Protein AF-A0A9D7M3W5-F1 (afdb_monomer)

pLDDT: mean 77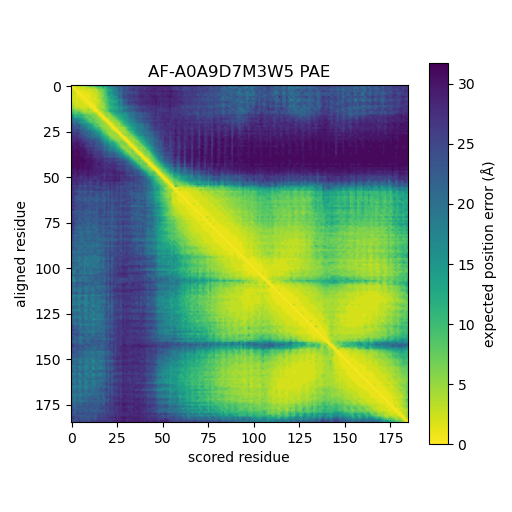.74, std 19.43, range [36.91, 95.81]

Secondary structure (DSSP, 8-state):
-HHHHHHHHHHHHTTS-----PPP---------------------------S----HHHHHHHHHHHHHHHHHHHHHHHHHHHHHHHHHHHHHTTHHHHHHHHHHHTT-HHHHHHHHHHHHHHHHHHHHHHHHHHHHHHHH--S-HHHHHHHHHHHHHHHHHHHHHHHHHHHHHHHHHHHHHHT-

Nearest PDB structures (foldseek):
  9jr2-assembly1_R  TM=4.731E-01  e=4.747E+00  Homo sapiens

Mean predicted aligned error: 15.23 Å

Sequence (185 aa):
MKTLFFLISLILTSISTSPVYCQGIVRSNDTIINHTSDTTASTSPNDSTDLENDFSPGLFFIAMVGFGFMLLGVGCGIALTFIVVLVLSGLISLGVLSAAVLVGLNKKSYTAGFKTFIILGSLVGGIFLGSAGFWVLNKIMKWWTTETALLSGSIAGLIAGLLFGYTSWYVLRRLTGYIMGKLKT

Foldseek 3Di:
DVVVVVVVVLVVVVVPDDDDDDDDDDDDDDDDDDDDDDDDDDDDDDDPPPPPDPPPVVVVVVVVVVVVVVCVVVVVVVVVVVVVVVLVVVCVVSCLLVQLVVQCVVVVHNLRSVLSSLQVSLQVVLQVCLLVVLQVVCVVPVPDDNVVSNVRSNVRSNVRSNVVSVVVSVVVVVVVVVVVVVVVD

Structure (mmCIF, N/CA/C/O backbone):
data_AF-A0A9D7M3W5-F1
#
_entry.id   AF-A0A9D7M3W5-F1
#
loop_
_atom_site.group_PDB
_atom_site.id
_atom_site.type_symbol
_atom_site.label_atom_id
_atom_site.label_alt_id
_atom_site.label_comp_id
_atom_site.label_asym_id
_atom_site.label_entity_id
_atom_site.label_seq_id
_atom_site.pdbx_PDB_ins_code
_atom_site.Cartn_x
_atom_site.Cartn_y
_atom_site.Cartn_z
_atom_site.occupancy
_atom_site.B_iso_or_equiv
_atom_site.auth_seq_id
_atom_site.auth_comp_id
_atom_site.auth_asym_id
_atom_site.auth_atom_id
_atom_site.pdbx_PDB_model_num
ATOM 1 N N . MET A 1 1 ? 0.471 13.550 24.823 1.00 47.31 1 MET A N 1
ATOM 2 C CA . MET A 1 1 ? 1.838 13.223 25.293 1.00 47.31 1 MET A CA 1
ATOM 3 C C . MET A 1 1 ? 2.142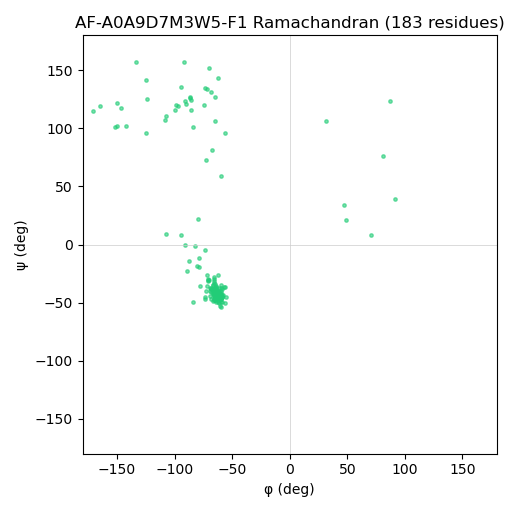 11.723 25.235 1.00 47.31 1 MET A C 1
ATOM 5 O O . MET A 1 1 ? 3.131 11.367 24.616 1.00 47.31 1 MET A O 1
ATOM 9 N N . LYS A 1 2 ? 1.286 10.827 25.756 1.00 42.03 2 LYS A N 1
ATOM 10 C CA . LYS A 1 2 ? 1.535 9.363 25.746 1.00 42.03 2 LYS A CA 1
ATOM 11 C C . LYS A 1 2 ? 1.704 8.728 24.348 1.00 42.03 2 LYS A C 1
ATOM 13 O O . LYS A 1 2 ? 2.524 7.840 24.177 1.00 42.03 2 LYS A O 1
ATOM 18 N N . THR A 1 3 ? 0.984 9.215 23.337 1.00 46.56 3 THR A N 1
ATOM 19 C CA . THR A 1 3 ? 1.096 8.742 21.941 1.00 46.56 3 THR A CA 1
ATOM 20 C C . THR A 1 3 ? 2.393 9.167 21.247 1.00 46.56 3 THR A C 1
ATOM 22 O O . THR A 1 3 ? 2.858 8.476 20.349 1.00 46.56 3 THR A O 1
ATOM 25 N N . LEU A 1 4 ? 2.993 10.281 21.676 1.00 51.03 4 LEU A N 1
ATOM 26 C CA . LEU A 1 4 ? 4.221 10.821 21.089 1.00 51.03 4 LEU A CA 1
ATOM 27 C C . LEU A 1 4 ? 5.458 10.051 21.577 1.00 51.03 4 LEU A C 1
ATOM 29 O O . LEU A 1 4 ? 6.359 9.770 20.796 1.00 51.03 4 LEU A O 1
ATOM 33 N N . PHE A 1 5 ? 5.444 9.619 22.841 1.00 63.19 5 PHE A N 1
ATOM 34 C CA . PHE A 1 5 ? 6.481 8.751 23.407 1.00 63.19 5 PHE A CA 1
ATOM 35 C C . PHE A 1 5 ? 6.505 7.367 22.733 1.00 63.19 5 PHE A C 1
ATOM 37 O O . PHE A 1 5 ? 7.567 6.819 22.459 1.00 63.19 5 PHE A O 1
ATOM 44 N N . PHE A 1 6 ? 5.326 6.836 22.388 1.00 65.62 6 PHE A N 1
ATOM 45 C CA . PHE A 1 6 ? 5.200 5.561 21.677 1.00 65.62 6 PHE A CA 1
ATOM 46 C C . PHE A 1 6 ? 5.720 5.643 20.229 1.00 65.62 6 PHE A C 1
ATOM 48 O O . PHE A 1 6 ? 6.393 4.729 19.767 1.00 65.62 6 PHE A O 1
ATOM 55 N N . LEU A 1 7 ? 5.475 6.765 19.538 1.00 55.00 7 LEU A N 1
ATOM 56 C CA . LEU A 1 7 ? 6.006 7.038 18.194 1.00 55.00 7 LEU A CA 1
ATOM 57 C C . LEU A 1 7 ? 7.539 7.118 18.174 1.00 55.00 7 LEU A C 1
ATOM 59 O O . LEU A 1 7 ? 8.162 6.540 17.290 1.00 55.00 7 LEU A O 1
ATOM 63 N N . ILE A 1 8 ? 8.146 7.779 19.164 1.00 68.31 8 ILE A N 1
ATOM 64 C CA . ILE A 1 8 ? 9.610 7.891 19.281 1.00 68.31 8 ILE A CA 1
ATOM 65 C C . ILE A 1 8 ? 10.247 6.524 19.558 1.00 68.31 8 ILE A C 1
ATOM 67 O O . ILE A 1 8 ? 11.247 6.176 18.935 1.00 68.31 8 ILE A O 1
ATOM 71 N N . SER A 1 9 ? 9.644 5.719 20.437 1.00 60.34 9 SER A N 1
ATOM 72 C CA . SER A 1 9 ? 10.161 4.383 20.750 1.00 60.34 9 SER A CA 1
ATOM 73 C C . SER A 1 9 ? 10.087 3.421 19.558 1.00 60.34 9 SER A C 1
ATOM 75 O O . SER A 1 9 ? 10.969 2.581 19.414 1.00 60.34 9 SER A O 1
ATOM 77 N N . LEU A 1 10 ? 9.072 3.555 18.694 1.00 63.31 10 LEU A N 1
ATOM 78 C CA . LEU A 1 10 ? 8.898 2.717 17.501 1.00 63.31 10 LEU A CA 1
ATOM 79 C C . LEU A 1 10 ? 9.939 3.037 16.410 1.00 63.31 10 LEU A C 1
ATOM 81 O O . LEU A 1 10 ? 10.431 2.130 15.740 1.00 63.31 10 LEU A O 1
ATOM 85 N N . ILE A 1 11 ? 10.319 4.315 16.277 1.00 65.25 11 ILE A N 1
ATOM 86 C CA . ILE A 1 11 ? 11.350 4.781 15.332 1.00 65.25 11 ILE A CA 1
ATOM 87 C C . ILE A 1 11 ? 12.742 4.245 15.713 1.00 65.25 11 ILE A C 1
ATOM 89 O O . ILE A 1 11 ? 13.531 3.905 14.831 1.00 65.25 11 ILE A O 1
ATOM 93 N N . LEU A 1 12 ? 13.042 4.112 17.013 1.00 56.12 12 LEU A N 1
ATOM 94 C CA . LEU A 1 12 ? 14.328 3.567 17.470 1.00 56.12 12 LEU A CA 1
ATOM 95 C C . LEU A 1 12 ? 14.471 2.060 17.198 1.00 56.12 12 LEU A C 1
ATOM 97 O O . LEU A 1 12 ? 15.581 1.592 16.958 1.00 56.12 12 LEU A O 1
ATOM 101 N N . THR A 1 13 ? 13.375 1.297 17.195 1.00 58.34 13 THR A N 1
ATOM 102 C CA . THR A 1 13 ? 13.415 -0.161 16.981 1.00 58.34 13 THR A CA 1
ATOM 103 C C . THR A 1 13 ? 13.526 -0.581 15.513 1.00 58.34 13 THR A C 1
ATOM 105 O O . THR A 1 13 ? 13.941 -1.700 15.234 1.00 58.34 13 THR A O 1
ATOM 108 N N . SER A 1 14 ? 13.206 0.299 14.557 1.00 51.16 14 SER A N 1
ATOM 109 C CA . SER A 1 14 ? 13.295 -0.002 13.117 1.00 51.16 14 SER A CA 1
ATOM 110 C C . SER A 1 14 ? 14.710 0.071 12.527 1.00 51.16 14 SER A C 1
ATOM 112 O O . SER A 1 14 ? 14.915 -0.367 11.401 1.00 51.16 14 SER A O 1
ATOM 114 N N . ILE A 1 15 ? 15.691 0.607 13.260 1.00 54.88 15 ILE A N 1
ATOM 115 C CA . ILE A 1 15 ? 17.060 0.810 12.749 1.00 54.88 15 ILE A CA 1
ATOM 116 C C . ILE A 1 15 ? 17.943 -0.441 12.962 1.00 54.88 15 ILE A C 1
ATOM 118 O O . ILE A 1 15 ? 18.999 -0.564 12.351 1.00 54.88 15 ILE A O 1
ATOM 122 N N . SER A 1 16 ? 17.519 -1.407 13.786 1.00 46.44 16 SER A N 1
ATOM 123 C CA . SER A 1 16 ? 18.392 -2.477 14.298 1.00 46.44 16 SER A CA 1
ATOM 124 C C . SER A 1 16 ? 18.183 -3.883 13.717 1.00 46.44 16 SER A C 1
ATOM 126 O O . SER A 1 16 ? 18.782 -4.825 14.230 1.00 46.44 16 SER A O 1
ATOM 128 N N . THR A 1 17 ? 17.383 -4.082 12.662 1.00 44.66 17 THR A N 1
ATOM 129 C CA . THR A 1 17 ? 17.114 -5.441 12.143 1.00 44.66 17 THR A CA 1
ATOM 130 C C . THR A 1 17 ? 17.434 -5.600 10.655 1.00 44.66 17 THR A C 1
ATOM 132 O O . THR A 1 17 ? 16.612 -5.340 9.784 1.00 44.66 17 THR A O 1
ATOM 135 N N . SER A 1 18 ? 18.637 -6.103 10.368 1.00 42.44 18 SER A N 1
ATOM 136 C CA . SER A 1 18 ? 19.017 -6.642 9.056 1.00 42.44 18 SER A CA 1
ATOM 137 C C . SER A 1 18 ? 19.112 -8.169 9.162 1.00 42.44 18 SER A C 1
ATOM 139 O O . SER A 1 18 ? 20.034 -8.650 9.824 1.00 42.44 18 SER A O 1
ATOM 141 N N . PRO A 1 19 ? 18.216 -8.971 8.556 1.00 51.28 19 PRO A N 1
ATOM 142 C CA . PRO A 1 19 ? 18.424 -10.411 8.474 1.00 51.28 19 PRO A CA 1
ATOM 143 C C . PRO A 1 19 ? 19.264 -10.775 7.240 1.00 51.28 19 PRO A C 1
ATOM 145 O O . PRO A 1 19 ? 18.955 -10.401 6.109 1.00 51.28 19 PRO A O 1
ATOM 148 N N . VAL A 1 20 ? 20.335 -11.529 7.488 1.00 41.88 20 VAL A N 1
ATOM 149 C CA . VAL A 1 20 ? 21.162 -12.223 6.492 1.00 41.88 20 VAL A CA 1
ATOM 150 C C . VAL A 1 20 ? 20.382 -13.442 5.992 1.00 41.88 20 VAL A C 1
ATOM 152 O O . VAL A 1 20 ? 20.044 -14.320 6.783 1.00 41.88 20 VAL A O 1
ATOM 155 N N . TYR A 1 21 ? 20.098 -13.513 4.690 1.00 39.81 21 TYR A N 1
ATOM 156 C CA . TYR A 1 21 ? 19.493 -14.691 4.061 1.00 39.81 21 TYR A CA 1
ATOM 157 C C . TYR A 1 21 ? 20.573 -15.533 3.366 1.00 39.81 21 TYR A C 1
ATOM 159 O O . TYR A 1 21 ? 21.171 -15.093 2.388 1.00 39.81 21 TYR A O 1
ATOM 167 N N . CYS A 1 22 ? 20.790 -16.761 3.846 1.00 36.91 22 CYS A N 1
ATOM 168 C CA . CYS A 1 22 ? 21.510 -17.810 3.118 1.00 36.91 22 CYS A CA 1
ATOM 169 C C . CYS A 1 22 ? 20.509 -18.631 2.289 1.00 36.91 22 CYS A C 1
ATOM 171 O O . CYS A 1 22 ? 19.594 -19.233 2.849 1.00 36.91 22 CYS A O 1
ATOM 173 N N . GLN A 1 23 ? 20.684 -18.682 0.965 1.00 42.03 23 GLN A N 1
ATOM 174 C CA . GLN A 1 23 ? 19.954 -19.597 0.081 1.00 42.03 23 GLN A CA 1
ATOM 175 C C . GLN A 1 23 ? 20.731 -20.909 -0.088 1.00 42.03 23 GLN A C 1
ATOM 177 O O . GLN A 1 23 ? 21.877 -20.908 -0.532 1.00 42.03 23 GLN A O 1
ATOM 182 N N . GLY A 1 24 ? 20.086 -22.029 0.246 1.00 37.66 24 GLY A N 1
ATOM 183 C CA . GLY A 1 24 ? 20.535 -23.377 -0.095 1.00 37.66 24 GLY A CA 1
ATOM 184 C C . GLY A 1 24 ? 20.038 -23.775 -1.486 1.00 37.66 24 GLY A C 1
ATOM 185 O O . GLY A 1 24 ? 18.840 -23.733 -1.755 1.00 37.66 24 GLY A O 1
ATOM 186 N N . ILE A 1 25 ? 20.964 -24.153 -2.365 1.00 40.34 25 ILE A N 1
ATOM 187 C CA . ILE A 1 25 ? 20.694 -24.678 -3.708 1.00 40.34 25 ILE A CA 1
ATOM 188 C C . ILE A 1 25 ? 20.453 -26.187 -3.587 1.00 40.34 25 ILE A C 1
ATOM 190 O O . ILE A 1 25 ? 21.366 -26.928 -3.226 1.00 40.34 25 ILE A O 1
ATOM 194 N N . VAL A 1 26 ? 19.242 -26.651 -3.906 1.00 46.84 26 VAL A N 1
ATOM 195 C CA . VAL A 1 26 ? 18.939 -28.081 -4.079 1.00 46.84 26 VAL A CA 1
ATOM 196 C C . VAL A 1 26 ? 18.995 -28.406 -5.569 1.00 46.84 26 VAL A C 1
ATOM 198 O O . VAL A 1 26 ? 18.265 -27.838 -6.378 1.00 46.84 26 VAL A O 1
ATOM 201 N N . ARG A 1 27 ? 19.912 -29.309 -5.917 1.00 48.81 27 ARG A N 1
ATOM 202 C CA . ARG A 1 27 ? 20.164 -29.853 -7.253 1.00 48.81 27 ARG A CA 1
ATOM 203 C C . ARG A 1 27 ? 19.465 -31.210 -7.353 1.00 48.81 27 ARG A C 1
ATOM 205 O O . ARG A 1 27 ? 19.820 -32.107 -6.598 1.00 48.81 27 ARG A O 1
ATOM 212 N N . SER A 1 28 ? 18.536 -31.371 -8.293 1.00 42.19 28 SER A N 1
ATOM 213 C CA . SER A 1 28 ? 18.000 -32.684 -8.678 1.00 42.19 28 SER A CA 1
ATOM 214 C C . SER A 1 28 ? 18.518 -33.060 -10.063 1.00 42.19 28 SER A C 1
ATOM 216 O O . SER A 1 28 ? 18.113 -32.481 -11.066 1.00 42.19 28 SER A O 1
ATOM 218 N N . ASN A 1 29 ? 19.445 -34.016 -10.079 1.00 52.34 29 ASN A N 1
ATOM 219 C CA . ASN A 1 29 ? 19.718 -34.911 -11.201 1.00 52.34 29 ASN A CA 1
ATOM 220 C C . ASN A 1 29 ? 18.904 -36.184 -10.944 1.00 52.34 29 ASN A C 1
ATOM 222 O O . ASN A 1 29 ? 18.953 -36.654 -9.816 1.00 52.34 29 ASN A O 1
ATOM 226 N N . ASP A 1 30 ? 18.225 -36.722 -11.958 1.00 44.94 30 ASP A N 1
ATOM 227 C CA . ASP A 1 30 ? 18.211 -38.160 -12.289 1.00 44.94 30 ASP A CA 1
ATOM 228 C C . ASP A 1 30 ? 17.512 -38.339 -13.654 1.00 44.94 30 ASP A C 1
ATOM 230 O O . ASP A 1 30 ? 16.450 -37.766 -13.876 1.00 44.94 30 ASP A O 1
ATOM 234 N N . THR A 1 31 ? 18.181 -38.790 -14.720 1.00 43.28 31 THR A N 1
ATOM 235 C CA . THR A 1 31 ? 18.670 -40.135 -15.110 1.00 43.28 31 THR A CA 1
ATOM 236 C C . THR A 1 31 ? 17.610 -40.967 -15.863 1.00 43.28 31 THR A C 1
ATOM 238 O O . THR A 1 31 ? 16.491 -41.178 -15.417 1.00 43.28 31 THR A O 1
ATOM 241 N N . ILE A 1 32 ? 18.029 -41.378 -17.062 1.00 49.19 32 ILE A N 1
ATOM 242 C CA . ILE A 1 32 ? 17.376 -42.069 -18.188 1.00 49.19 32 ILE A CA 1
ATOM 243 C C . ILE A 1 32 ? 17.047 -43.540 -17.860 1.00 49.19 32 ILE A C 1
ATOM 245 O O . ILE A 1 32 ? 17.833 -44.137 -17.141 1.00 49.19 32 ILE A O 1
ATOM 249 N N . ILE A 1 33 ? 16.002 -44.133 -18.470 1.00 45.16 33 ILE A N 1
ATOM 250 C CA . ILE A 1 33 ? 15.961 -45.498 -19.072 1.00 45.16 33 ILE A CA 1
ATOM 251 C C . ILE A 1 33 ? 14.703 -45.585 -19.963 1.00 45.16 33 ILE A C 1
ATOM 253 O O . ILE A 1 33 ? 13.596 -45.477 -19.451 1.00 45.16 33 ILE A O 1
ATOM 257 N N . ASN A 1 34 ? 14.859 -45.832 -21.271 1.00 40.31 34 ASN A N 1
ATOM 258 C CA . ASN A 1 34 ? 13.777 -46.337 -22.129 1.00 40.31 34 ASN A CA 1
ATOM 259 C C . ASN A 1 34 ? 14.238 -47.634 -22.798 1.00 40.31 34 ASN A C 1
ATOM 261 O O . ASN A 1 34 ? 15.297 -47.691 -23.420 1.00 40.31 34 ASN A O 1
ATOM 265 N N . HIS A 1 35 ? 13.430 -48.669 -22.599 1.00 41.00 35 HIS A N 1
ATOM 266 C CA . HIS A 1 35 ? 13.645 -50.051 -22.997 1.00 41.00 35 HIS A CA 1
ATOM 267 C C . HIS A 1 35 ? 13.149 -50.264 -24.434 1.00 41.00 35 HIS A C 1
ATOM 269 O O . HIS A 1 35 ? 11.994 -49.980 -24.743 1.00 41.00 35 HIS A O 1
ATOM 275 N N . THR A 1 36 ? 14.017 -50.787 -25.297 1.00 48.41 36 THR A N 1
ATOM 276 C CA . THR A 1 36 ? 13.684 -51.264 -26.645 1.00 48.41 36 THR A CA 1
ATOM 277 C C . THR A 1 36 ? 12.895 -52.570 -26.554 1.00 48.41 36 THR A C 1
ATOM 279 O O . THR A 1 36 ? 13.285 -53.485 -25.825 1.00 48.41 36 THR A O 1
ATOM 282 N N . SER A 1 37 ? 11.799 -52.685 -27.302 1.00 42.28 37 SER A N 1
ATOM 283 C CA . SER A 1 37 ? 11.153 -53.962 -27.625 1.00 42.28 37 SER A CA 1
ATOM 284 C C . SER A 1 37 ? 10.480 -53.844 -28.989 1.00 42.28 37 SER A C 1
ATOM 286 O O . SER A 1 37 ? 9.413 -53.252 -29.121 1.00 42.28 37 SER A O 1
ATOM 288 N N . ASP A 1 38 ? 11.148 -54.402 -29.995 1.00 41.22 38 ASP A N 1
ATOM 289 C CA . ASP A 1 38 ? 10.574 -54.719 -31.296 1.00 41.22 38 ASP A CA 1
ATOM 290 C C . ASP A 1 38 ? 9.562 -55.860 -31.141 1.00 41.22 38 ASP A C 1
ATOM 292 O O . ASP A 1 38 ? 9.880 -56.903 -30.568 1.00 41.22 38 ASP A O 1
ATOM 296 N N . THR A 1 39 ? 8.358 -55.718 -31.696 1.00 39.28 39 THR A N 1
ATOM 297 C CA . THR A 1 39 ? 7.558 -56.868 -32.143 1.00 39.28 39 THR A CA 1
ATOM 298 C C . THR A 1 39 ? 6.681 -56.462 -33.322 1.00 39.28 39 THR A C 1
ATOM 300 O O . THR A 1 39 ? 5.880 -55.533 -33.264 1.00 39.28 39 THR A O 1
ATOM 303 N N . THR A 1 40 ? 6.893 -57.187 -34.411 1.00 46.25 40 THR A N 1
ATOM 304 C CA . THR A 1 40 ? 6.270 -57.105 -35.729 1.00 46.25 40 THR A CA 1
ATOM 305 C C . THR A 1 40 ? 4.841 -57.657 -35.694 1.00 46.25 40 THR A C 1
ATOM 307 O O . THR A 1 40 ? 4.635 -58.756 -35.184 1.00 46.25 40 THR A O 1
ATOM 310 N N . ALA A 1 41 ? 3.870 -56.967 -36.304 1.00 39.62 41 ALA A N 1
ATOM 311 C CA . ALA A 1 41 ? 2.589 -57.569 -36.688 1.00 39.62 41 ALA A CA 1
ATOM 312 C C . ALA A 1 41 ? 1.967 -56.862 -37.909 1.00 39.62 41 ALA A C 1
ATOM 314 O O . ALA A 1 41 ? 1.392 -55.784 -37.807 1.00 39.62 41 ALA A O 1
ATOM 315 N N . SER A 1 42 ? 2.140 -57.511 -39.063 1.00 39.31 42 SER A N 1
ATOM 316 C CA . SER A 1 42 ? 1.167 -57.705 -40.152 1.00 39.31 42 SER A CA 1
ATOM 317 C C . SER A 1 42 ? 0.099 -56.631 -40.416 1.00 39.31 42 SER A C 1
ATOM 319 O O . SER A 1 42 ? -0.941 -56.574 -39.764 1.00 39.31 42 SER A O 1
ATOM 321 N N . THR A 1 43 ? 0.323 -55.905 -41.508 1.00 45.50 43 THR A N 1
ATOM 322 C CA . THR A 1 43 ? -0.621 -55.070 -42.255 1.00 45.50 43 THR A CA 1
ATOM 323 C C . THR A 1 43 ? -1.737 -55.909 -42.897 1.00 45.50 43 THR A C 1
ATOM 325 O O . THR A 1 43 ? -1.452 -56.836 -43.655 1.00 45.50 43 THR A O 1
ATOM 328 N N . SER A 1 44 ? -2.998 -55.543 -42.650 1.00 42.22 44 SER A N 1
ATOM 329 C CA . SER A 1 44 ? -4.156 -55.896 -43.485 1.00 42.22 44 SER A CA 1
ATOM 330 C C . SER A 1 44 ? -4.875 -54.598 -43.889 1.00 42.22 44 SER A C 1
ATOM 332 O O . SER A 1 44 ? -4.887 -53.661 -43.087 1.00 42.22 44 SER A O 1
ATOM 334 N N . PRO A 1 45 ? -5.387 -54.490 -45.129 1.00 61.47 45 PRO A N 1
ATOM 335 C CA . PRO A 1 45 ? -5.706 -53.220 -45.768 1.00 61.47 45 PRO A CA 1
ATOM 336 C C . PRO A 1 45 ? -7.159 -52.786 -45.525 1.00 61.47 45 PRO A C 1
ATOM 338 O O . PRO A 1 45 ? -8.038 -53.624 -45.343 1.00 61.47 45 PRO A O 1
ATOM 341 N N . ASN A 1 46 ? -7.391 -51.477 -45.653 1.00 47.97 46 ASN A N 1
ATOM 342 C CA . ASN A 1 46 ? -8.692 -50.797 -45.732 1.00 47.97 46 ASN A CA 1
ATOM 343 C C . ASN A 1 46 ? -9.421 -50.539 -44.406 1.00 47.97 46 ASN A C 1
ATOM 345 O O . ASN A 1 46 ? -10.463 -51.120 -44.126 1.00 47.97 46 ASN A O 1
ATOM 349 N N . ASP A 1 47 ? -8.940 -49.539 -43.677 1.00 46.81 47 ASP A N 1
ATOM 350 C CA . ASP A 1 47 ? -9.801 -48.404 -43.348 1.00 46.81 47 ASP A CA 1
ATOM 351 C C . ASP A 1 47 ? -8.904 -47.170 -43.419 1.00 46.81 47 ASP A C 1
ATOM 353 O O . ASP A 1 47 ? -8.017 -46.974 -42.587 1.00 46.81 47 ASP A O 1
ATOM 357 N N . SER A 1 48 ? -9.017 -46.416 -44.511 1.00 54.75 48 SER A N 1
ATOM 358 C CA . SER A 1 48 ? -8.410 -45.097 -44.628 1.00 54.75 48 SER A CA 1
ATOM 359 C C . SER A 1 48 ? -9.139 -44.200 -43.641 1.00 54.75 48 SER A C 1
ATOM 361 O O . SER A 1 48 ? -10.072 -43.483 -43.994 1.00 54.75 48 SER A O 1
ATOM 363 N N . THR A 1 49 ? -8.738 -44.288 -42.376 1.00 52.34 49 THR A N 1
ATOM 364 C CA . THR A 1 49 ? -8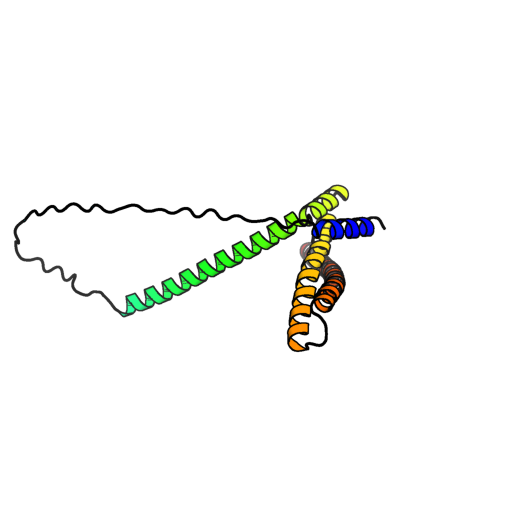.981 -43.245 -41.399 1.00 52.34 49 THR A CA 1
ATOM 365 C C . THR A 1 49 ? -8.373 -41.979 -41.979 1.00 52.34 49 THR A C 1
ATOM 367 O O . THR A 1 49 ? -7.165 -41.763 -41.858 1.00 52.34 49 THR A O 1
ATOM 370 N N . ASP A 1 50 ? -9.217 -41.177 -42.627 1.00 53.06 50 ASP A N 1
ATOM 371 C CA . ASP A 1 50 ? -9.031 -39.764 -42.958 1.00 53.06 50 ASP A CA 1
ATOM 372 C C . ASP A 1 50 ? -8.845 -38.959 -41.653 1.00 53.06 50 ASP A C 1
ATOM 374 O O . ASP A 1 50 ? -9.616 -38.077 -41.291 1.00 53.06 50 ASP A O 1
ATOM 378 N N . LEU A 1 51 ? -7.818 -39.321 -40.885 1.00 56.09 51 LEU A N 1
ATOM 379 C CA . LEU A 1 51 ? -7.257 -38.572 -39.766 1.00 56.09 51 LEU A CA 1
ATOM 380 C C . LEU A 1 51 ? -6.066 -37.727 -40.245 1.00 56.09 51 LEU A C 1
ATOM 382 O O . LEU A 1 51 ? -5.344 -37.140 -39.439 1.00 56.09 51 LEU A O 1
ATOM 386 N N . GLU A 1 52 ? -5.848 -37.659 -41.559 1.00 55.25 52 GLU A N 1
ATOM 387 C CA . GLU A 1 52 ? -4.878 -36.770 -42.174 1.00 55.25 52 GLU A CA 1
ATOM 388 C C . GLU A 1 52 ? -5.510 -35.383 -42.364 1.00 55.25 52 GLU A C 1
ATOM 390 O O . GLU A 1 52 ? -6.217 -35.118 -43.330 1.00 55.25 52 GLU A O 1
ATOM 395 N N . ASN A 1 53 ? -5.158 -34.465 -41.460 1.00 58.00 53 ASN A N 1
ATOM 396 C CA . ASN A 1 53 ? -5.186 -33.010 -41.667 1.00 58.00 53 ASN A CA 1
ATOM 397 C C . ASN A 1 53 ? -6.452 -32.223 -41.290 1.00 58.00 53 ASN A C 1
ATOM 399 O O . ASN A 1 53 ? -6.716 -31.191 -41.901 1.00 58.00 53 ASN A O 1
ATOM 403 N N . ASP A 1 54 ? -7.121 -32.549 -40.181 1.00 64.94 54 ASP A N 1
ATOM 404 C CA . ASP A 1 54 ? -8.002 -31.568 -39.508 1.00 64.94 54 ASP A CA 1
ATOM 405 C C . ASP A 1 54 ? -7.208 -30.569 -38.624 1.00 64.94 54 ASP A C 1
ATOM 407 O O . ASP A 1 54 ? -7.714 -29.940 -37.692 1.00 64.94 54 ASP A O 1
ATOM 411 N N . PHE A 1 55 ? -5.909 -30.404 -38.917 1.00 63.56 55 PHE A N 1
ATOM 412 C CA . PHE A 1 55 ? -5.054 -29.353 -38.366 1.00 63.56 55 PHE A CA 1
ATOM 413 C C . PHE A 1 55 ? -5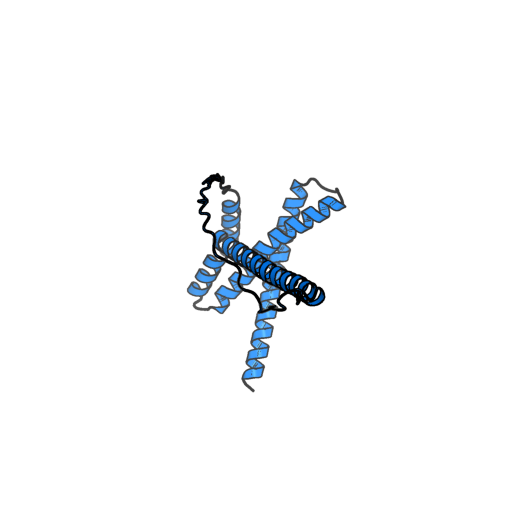.436 -28.017 -39.007 1.00 6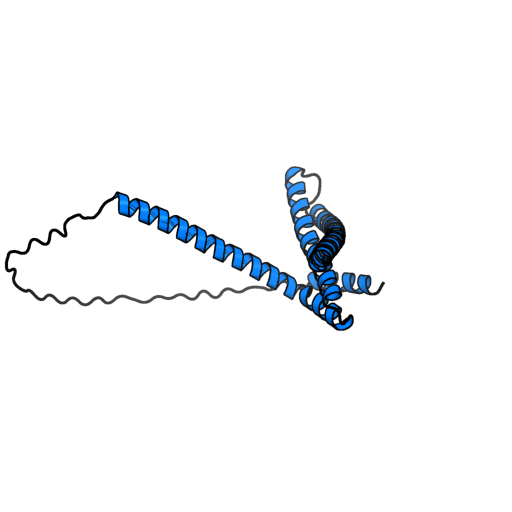3.56 55 PHE A C 1
ATOM 415 O O . PHE A 1 55 ? -4.725 -27.469 -39.843 1.00 63.56 55 PHE A O 1
ATOM 422 N N . SER A 1 56 ? -6.589 -27.486 -38.606 1.00 83.12 56 SER A N 1
ATOM 423 C CA . SER A 1 56 ? -7.048 -26.152 -38.978 1.00 83.12 56 SER A CA 1
ATOM 424 C C . SER A 1 56 ? -6.097 -25.102 -38.380 1.00 83.12 56 SER A C 1
ATOM 426 O O . SER A 1 56 ? -6.159 -24.842 -37.173 1.00 83.12 56 SER A O 1
ATOM 428 N N . PRO A 1 57 ? -5.230 -24.439 -39.173 1.00 79.69 57 PRO A N 1
ATOM 429 C CA . PRO A 1 57 ? -4.204 -23.536 -38.636 1.00 79.69 57 PRO A CA 1
ATOM 430 C C . PRO A 1 57 ? -4.810 -22.333 -37.893 1.00 79.69 57 PRO A C 1
ATOM 432 O O . PRO A 1 57 ? -4.208 -21.790 -36.968 1.00 79.69 57 PRO A O 1
ATOM 435 N N . GLY A 1 58 ? -6.042 -21.949 -38.252 1.00 85.75 58 GLY A N 1
ATOM 436 C CA . GLY A 1 58 ? -6.812 -20.920 -37.551 1.00 85.75 58 GLY A CA 1
ATOM 437 C C . GLY A 1 58 ? -7.231 -21.317 -36.129 1.00 85.75 58 GLY A C 1
ATOM 438 O O . GLY A 1 58 ? -7.218 -20.468 -35.237 1.00 85.75 58 GLY A O 1
ATOM 439 N N . LEU A 1 59 ? -7.533 -22.600 -35.884 1.00 85.62 59 LEU A N 1
ATOM 440 C CA . LEU A 1 59 ? -7.862 -23.113 -34.547 1.00 85.62 59 LEU A CA 1
ATOM 441 C C . LEU A 1 59 ? -6.626 -23.094 -33.632 1.00 85.62 59 LEU A C 1
ATOM 443 O O . LEU A 1 59 ? -6.709 -22.758 -32.453 1.00 85.62 59 LEU A O 1
ATOM 447 N N . PHE A 1 60 ? -5.450 -23.391 -34.184 1.00 88.25 60 PHE A N 1
ATOM 448 C CA . PHE A 1 60 ? -4.196 -23.283 -33.442 1.00 88.25 60 PHE A CA 1
ATOM 449 C C . PHE A 1 60 ? -3.892 -21.828 -33.047 1.00 88.25 60 PHE A C 1
ATOM 451 O O . PHE A 1 60 ? -3.522 -21.556 -31.905 1.00 88.25 60 PHE A O 1
ATOM 458 N N . PHE A 1 61 ? -4.120 -20.873 -33.955 1.00 90.38 61 PHE A N 1
ATOM 459 C CA . PHE A 1 61 ? -3.891 -19.453 -33.681 1.00 90.38 61 PHE A CA 1
ATOM 460 C C . PHE A 1 61 ? -4.841 -18.905 -32.601 1.00 90.38 61 PHE A C 1
ATOM 462 O O . PHE A 1 61 ? -4.395 -18.207 -31.688 1.00 90.38 61 PHE A O 1
ATOM 469 N N . ILE A 1 62 ? -6.134 -19.263 -32.645 1.00 90.94 62 ILE A N 1
ATOM 470 C CA . ILE A 1 62 ? -7.097 -18.835 -31.615 1.00 90.94 62 ILE A CA 1
ATOM 471 C C . ILE A 1 62 ? -6.775 -19.463 -30.250 1.00 90.94 62 ILE A C 1
ATOM 473 O O . ILE A 1 62 ? -6.853 -18.778 -29.228 1.00 90.94 62 ILE A O 1
ATOM 477 N N . ALA A 1 63 ? -6.340 -20.728 -30.227 1.00 90.88 63 ALA A N 1
ATOM 478 C CA . ALA A 1 63 ? -5.922 -21.409 -29.004 1.00 90.88 63 ALA A CA 1
ATOM 479 C C . ALA A 1 63 ? -4.665 -20.767 -28.394 1.00 90.88 63 ALA A C 1
ATOM 481 O O . ALA A 1 63 ? -4.619 -20.547 -27.184 1.00 90.88 63 ALA A O 1
ATOM 482 N N . MET A 1 64 ? -3.678 -20.395 -29.218 1.00 92.62 64 MET A N 1
ATOM 483 C CA . MET A 1 64 ? -2.462 -19.718 -28.756 1.00 92.62 64 MET A CA 1
ATOM 484 C C . MET A 1 64 ? -2.776 -18.349 -28.131 1.00 92.62 64 MET A C 1
ATOM 486 O O . MET A 1 64 ? -2.282 -18.035 -27.046 1.00 92.62 64 MET A O 1
ATOM 490 N N . VAL A 1 65 ? -3.631 -17.548 -28.777 1.00 92.81 65 VAL A N 1
ATOM 491 C CA . VAL A 1 65 ? -4.057 -16.241 -28.249 1.00 92.81 65 VAL A CA 1
ATOM 492 C C . VAL A 1 65 ? -4.855 -16.411 -26.952 1.00 92.81 65 VAL A C 1
ATOM 494 O O . VAL A 1 65 ? -4.578 -15.722 -25.969 1.00 92.81 65 VAL A O 1
ATOM 497 N N . GLY A 1 66 ? -5.798 -17.358 -26.912 1.00 92.56 66 GLY A N 1
ATOM 498 C CA . GLY A 1 66 ? -6.587 -17.661 -25.716 1.00 92.56 66 GLY A CA 1
ATOM 499 C C . GLY A 1 66 ? -5.722 -18.100 -24.531 1.00 92.56 66 GLY A C 1
ATOM 500 O O . GLY A 1 66 ? -5.885 -17.592 -23.420 1.00 92.56 66 GLY A O 1
ATOM 501 N N . PHE A 1 67 ? -4.741 -18.971 -24.774 1.00 92.69 67 PHE A N 1
ATOM 502 C CA . PHE A 1 67 ? -3.777 -19.395 -23.760 1.00 92.69 67 PHE A CA 1
ATOM 503 C C . PHE A 1 67 ? -2.900 -18.230 -23.273 1.00 92.69 67 PHE A C 1
ATOM 505 O O . PHE A 1 67 ? -2.640 -18.112 -22.076 1.00 92.69 67 PHE A O 1
ATOM 512 N N . GLY A 1 68 ? -2.519 -17.314 -24.170 1.00 92.31 68 GLY A N 1
ATOM 513 C CA . GLY A 1 68 ? -1.810 -16.083 -23.817 1.00 92.31 68 GLY A CA 1
ATOM 514 C C . GLY A 1 68 ? -2.597 -15.196 -22.846 1.00 92.31 68 GLY A C 1
ATOM 515 O O . GLY A 1 68 ? -2.057 -14.770 -21.824 1.00 92.31 68 GLY A O 1
ATOM 516 N N . PHE A 1 69 ? -3.888 -14.966 -23.105 1.00 92.94 69 PHE A N 1
ATOM 517 C CA . PHE A 1 69 ? -4.751 -14.208 -22.188 1.00 92.94 69 PHE A CA 1
ATOM 518 C C . PHE A 1 69 ? -4.969 -14.926 -20.853 1.00 92.94 69 PHE A C 1
ATOM 520 O O . PHE A 1 69 ? -4.957 -14.277 -19.806 1.00 92.94 69 PHE A O 1
ATOM 527 N N . MET A 1 70 ? -5.122 -16.254 -20.870 1.00 94.75 70 MET A N 1
ATOM 528 C CA . MET A 1 70 ? -5.243 -17.055 -19.650 1.00 94.75 70 MET A CA 1
ATOM 529 C C . MET A 1 70 ? -3.988 -16.924 -18.774 1.00 94.75 70 MET A C 1
ATOM 531 O O . MET A 1 70 ? -4.102 -16.643 -17.581 1.00 94.75 70 MET A O 1
ATOM 535 N N . LEU A 1 71 ? -2.795 -17.051 -19.364 1.00 92.75 71 LEU A N 1
ATOM 536 C CA . LEU A 1 71 ? -1.520 -16.857 -18.669 1.00 92.75 71 LEU A CA 1
ATOM 537 C C . LEU A 1 71 ? -1.368 -15.438 -18.121 1.00 92.75 71 LEU A C 1
ATOM 539 O O . LEU A 1 71 ? -0.904 -15.272 -16.995 1.00 92.75 71 LEU A O 1
ATOM 543 N N . LEU A 1 72 ? -1.778 -14.418 -18.879 1.00 92.50 72 LEU A N 1
ATOM 544 C CA . LEU A 1 72 ? -1.718 -13.026 -18.432 1.00 92.50 72 LEU A CA 1
ATOM 545 C C . LEU A 1 72 ? -2.656 -12.788 -17.242 1.00 92.50 72 LEU A C 1
ATOM 547 O O . LEU A 1 72 ? -2.258 -12.158 -16.262 1.00 92.50 72 LEU A O 1
ATOM 551 N N . GLY A 1 73 ? -3.867 -13.351 -17.284 1.00 93.56 73 GLY A N 1
ATOM 552 C CA . GLY A 1 73 ? -4.822 -13.299 -16.178 1.00 93.56 73 GLY A CA 1
ATOM 553 C C . GLY A 1 73 ? -4.294 -13.985 -14.917 1.00 93.56 73 GLY A C 1
ATOM 554 O O . GLY A 1 73 ? -4.291 -13.384 -13.841 1.00 93.56 73 GLY A O 1
ATOM 555 N N . VAL A 1 74 ? -3.779 -15.211 -15.049 1.00 95.81 74 VAL A N 1
ATOM 556 C CA . VAL A 1 74 ? -3.196 -15.968 -13.928 1.00 95.81 74 VAL A CA 1
ATOM 557 C C . VAL A 1 74 ? -1.955 -15.262 -13.377 1.00 95.81 74 VAL A C 1
ATOM 559 O O . VAL A 1 74 ? -1.834 -15.088 -12.165 1.00 95.81 74 VAL A O 1
ATOM 562 N N . GLY A 1 75 ? -1.067 -14.785 -14.250 1.00 93.25 75 GLY A N 1
ATOM 563 C CA . GLY A 1 75 ? 0.133 -14.046 -13.863 1.00 93.25 75 GLY A CA 1
ATOM 564 C C . GLY A 1 75 ? -0.197 -12.761 -13.103 1.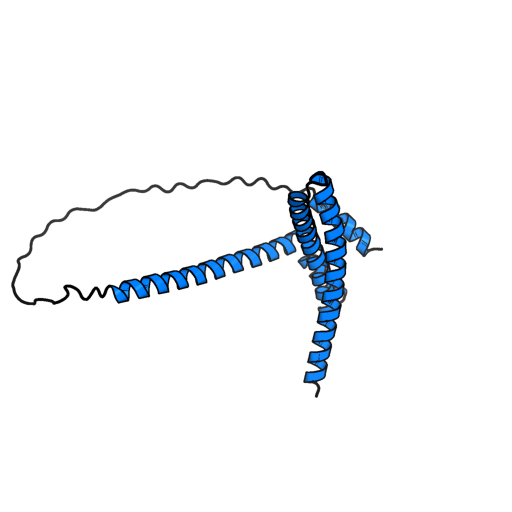00 93.25 75 GLY A C 1
ATOM 565 O O . GLY A 1 75 ? 0.386 -12.501 -12.050 1.00 93.25 75 GLY A O 1
ATOM 566 N N . CYS A 1 76 ? -1.183 -11.994 -13.579 1.00 93.62 76 CYS A N 1
ATOM 567 C CA . CYS A 1 76 ? -1.656 -10.792 -12.896 1.00 93.62 76 CYS A CA 1
ATOM 568 C C . CYS A 1 76 ? -2.269 -11.120 -11.524 1.00 93.62 76 CYS A C 1
ATOM 570 O O . CYS A 1 76 ? -1.946 -10.461 -10.535 1.00 93.62 76 CYS A O 1
ATOM 572 N N . GLY A 1 77 ? -3.091 -12.172 -11.435 1.00 94.50 77 GLY A N 1
ATOM 573 C CA . GLY A 1 77 ? -3.710 -12.602 -10.178 1.00 94.50 77 GLY A CA 1
ATOM 574 C C . GLY A 1 77 ? -2.691 -13.040 -9.122 1.00 94.50 77 GLY A C 1
ATOM 575 O O . GLY A 1 77 ? -2.793 -12.653 -7.952 1.00 94.50 77 GLY A O 1
ATOM 576 N N . ILE A 1 78 ? -1.667 -13.791 -9.535 1.00 94.88 78 ILE A N 1
ATOM 577 C CA . ILE A 1 78 ? -0.569 -14.206 -8.655 1.00 94.88 78 ILE A CA 1
ATOM 578 C C . ILE A 1 78 ? 0.215 -12.978 -8.182 1.00 94.88 78 ILE A C 1
ATOM 580 O O . ILE A 1 78 ? 0.403 -12.806 -6.978 1.00 94.88 78 ILE A O 1
ATOM 584 N N . ALA A 1 79 ? 0.610 -12.087 -9.098 1.00 93.56 79 ALA A N 1
ATOM 585 C CA . ALA A 1 79 ? 1.345 -10.870 -8.754 1.00 93.56 79 ALA A CA 1
ATOM 586 C C . ALA A 1 79 ? 0.567 -9.987 -7.764 1.00 93.56 79 ALA A C 1
ATOM 588 O O . ALA A 1 79 ? 1.132 -9.529 -6.769 1.00 93.56 79 ALA A O 1
ATOM 589 N N . LEU A 1 80 ? -0.739 -9.807 -7.983 1.00 93.50 80 LEU A N 1
ATOM 590 C CA . LEU A 1 80 ? -1.612 -9.058 -7.078 1.00 93.50 80 LEU A CA 1
ATOM 591 C C . LEU A 1 80 ? -1.645 -9.691 -5.680 1.00 93.50 80 LEU A C 1
ATOM 593 O O . LEU A 1 80 ? -1.517 -8.991 -4.676 1.00 93.50 80 LEU A O 1
ATOM 597 N N . THR A 1 81 ? -1.777 -11.018 -5.611 1.00 94.88 81 THR A N 1
ATOM 598 C CA . THR A 1 81 ? -1.819 -11.755 -4.341 1.00 94.88 81 THR A CA 1
ATOM 599 C C . THR A 1 81 ? -0.510 -11.599 -3.570 1.00 94.88 81 THR A C 1
ATOM 601 O O . THR A 1 81 ? -0.533 -11.302 -2.375 1.00 94.88 81 THR A O 1
ATOM 604 N N . PHE A 1 82 ? 0.633 -11.711 -4.253 1.00 95.50 82 PHE A N 1
ATOM 605 C CA . PHE A 1 82 ? 1.945 -11.484 -3.647 1.00 95.50 82 PHE A CA 1
ATOM 606 C C . PHE A 1 82 ? 2.086 -10.069 -3.085 1.00 95.50 82 PHE A C 1
ATOM 608 O O . PHE A 1 82 ? 2.564 -9.913 -1.964 1.00 95.50 82 PHE A O 1
ATOM 615 N N . ILE A 1 83 ? 1.627 -9.048 -3.815 1.00 92.69 83 ILE A N 1
ATOM 616 C CA . ILE A 1 83 ? 1.654 -7.656 -3.344 1.00 92.69 83 ILE A CA 1
ATOM 617 C C . ILE A 1 83 ? 0.810 -7.501 -2.073 1.00 92.69 83 ILE A C 1
ATOM 619 O O . ILE A 1 83 ? 1.279 -6.921 -1.095 1.00 92.69 83 ILE A O 1
ATOM 623 N N . VAL A 1 84 ? -0.409 -8.046 -2.049 1.00 92.50 84 VAL A N 1
ATOM 624 C CA . VAL A 1 84 ? -1.302 -7.951 -0.882 1.00 92.50 84 VAL A CA 1
ATOM 625 C C . VAL A 1 84 ? -0.707 -8.659 0.338 1.00 92.50 84 VAL A C 1
ATOM 627 O O . VAL A 1 84 ? -0.698 -8.088 1.430 1.00 92.50 84 VAL A O 1
ATOM 630 N N . VAL A 1 85 ? -0.165 -9.868 0.163 1.00 94.38 85 VAL A N 1
ATOM 631 C CA . VAL A 1 85 ? 0.486 -10.621 1.247 1.00 94.38 85 VAL A CA 1
ATOM 632 C C . VAL A 1 85 ? 1.733 -9.896 1.755 1.00 94.38 85 VAL A C 1
ATOM 634 O O . VAL A 1 85 ? 1.942 -9.845 2.965 1.00 94.38 85 VAL A O 1
ATOM 637 N N . LEU A 1 86 ? 2.526 -9.291 0.868 1.00 91.75 86 LEU A N 1
ATOM 638 C CA . LEU A 1 86 ? 3.720 -8.523 1.231 1.00 91.75 86 LEU A CA 1
ATOM 639 C C . LEU A 1 86 ? 3.371 -7.252 2.017 1.00 91.75 86 LEU A C 1
ATOM 641 O O . LEU A 1 86 ? 4.035 -6.920 2.997 1.00 91.75 86 LEU A O 1
ATOM 645 N N . VAL A 1 87 ? 2.298 -6.557 1.635 1.00 89.62 87 VAL A N 1
ATOM 646 C CA . VAL A 1 87 ? 1.797 -5.402 2.392 1.00 89.62 87 VAL A CA 1
ATOM 647 C C . VAL A 1 87 ? 1.293 -5.844 3.768 1.00 89.62 87 VAL A C 1
ATOM 649 O O . VAL A 1 87 ? 1.650 -5.233 4.774 1.00 89.62 87 VAL A O 1
ATOM 652 N N . LEU A 1 88 ? 0.508 -6.924 3.841 1.00 90.31 88 LEU A N 1
ATOM 653 C CA . LEU A 1 88 ? 0.007 -7.469 5.108 1.00 90.31 88 LEU A CA 1
ATOM 654 C C . LEU A 1 88 ? 1.147 -7.881 6.041 1.00 90.31 88 LEU A C 1
ATOM 656 O O . LEU A 1 88 ? 1.150 -7.469 7.201 1.00 90.31 88 LEU A O 1
ATOM 660 N N . SER A 1 89 ? 2.120 -8.648 5.543 1.00 90.25 89 SER A N 1
ATOM 661 C CA . SER A 1 89 ? 3.273 -9.075 6.336 1.00 90.25 89 SER A CA 1
ATOM 662 C C . SER A 1 89 ? 4.077 -7.873 6.830 1.00 90.25 89 SER A C 1
ATOM 664 O O . SER A 1 89 ? 4.386 -7.809 8.018 1.00 90.25 89 SER A O 1
ATOM 666 N N . GLY A 1 90 ? 4.294 -6.860 5.984 1.00 88.19 90 GLY A N 1
ATOM 667 C CA . GLY A 1 90 ? 4.928 -5.601 6.379 1.00 88.19 90 GLY A CA 1
ATOM 668 C C . GLY A 1 90 ? 4.177 -4.874 7.501 1.00 88.19 90 GLY A C 1
ATOM 669 O O . GLY A 1 90 ? 4.786 -4.455 8.486 1.00 88.19 90 GLY A O 1
ATOM 670 N N . LEU A 1 91 ? 2.847 -4.768 7.412 1.00 87.94 91 LEU A N 1
ATOM 671 C CA . LEU A 1 91 ? 2.020 -4.135 8.451 1.00 87.94 91 LEU A CA 1
ATOM 672 C C . LEU A 1 91 ? 2.036 -4.908 9.779 1.00 87.94 91 LEU A C 1
ATOM 674 O O . LEU A 1 91 ? 1.913 -4.301 10.849 1.00 87.94 91 LEU A O 1
ATOM 678 N N . ILE A 1 92 ? 2.174 -6.232 9.716 1.00 91.69 92 ILE A N 1
ATOM 679 C CA . ILE A 1 92 ? 2.277 -7.105 10.888 1.00 91.69 92 ILE A CA 1
ATOM 680 C C . ILE A 1 92 ? 3.653 -6.949 11.539 1.00 91.69 92 ILE A C 1
ATOM 682 O O . ILE A 1 92 ? 3.716 -6.718 12.746 1.00 91.69 92 ILE A O 1
ATOM 686 N N . SER A 1 93 ? 4.735 -6.980 10.754 1.00 90.12 93 SER A N 1
ATOM 687 C CA . SER A 1 93 ? 6.107 -6.775 11.237 1.00 90.12 93 SER A CA 1
ATOM 688 C C . SER A 1 93 ? 6.310 -5.396 11.865 1.00 90.12 93 SER A C 1
ATOM 690 O O . SER A 1 93 ? 6.975 -5.282 12.888 1.00 90.12 93 SER A O 1
ATOM 692 N N . LEU A 1 94 ? 5.682 -4.353 11.313 1.00 89.00 94 LEU A N 1
ATOM 693 C CA . LEU A 1 94 ? 5.700 -2.999 11.883 1.00 89.00 94 LEU A CA 1
ATOM 694 C C . LEU A 1 94 ? 4.821 -2.849 13.137 1.00 89.00 94 LEU A C 1
ATOM 696 O O . LEU A 1 94 ? 4.779 -1.777 13.740 1.00 89.00 94 LEU A O 1
ATOM 700 N N . GLY A 1 95 ? 4.069 -3.885 13.519 1.00 90.38 95 GLY A N 1
ATOM 701 C CA . GLY A 1 95 ? 3.186 -3.861 14.683 1.00 90.38 95 GLY A CA 1
ATOM 702 C C . GLY A 1 95 ? 1.948 -2.974 14.520 1.00 90.38 95 GLY A C 1
ATOM 703 O O . GLY A 1 95 ? 1.201 -2.801 15.484 1.00 90.38 95 GLY A O 1
ATOM 704 N N . VAL A 1 96 ? 1.680 -2.442 13.319 1.00 92.25 96 VAL A N 1
ATOM 705 C CA . VAL A 1 96 ? 0.523 -1.572 13.039 1.00 92.25 96 VAL A CA 1
ATOM 706 C C . VAL A 1 96 ? -0.780 -2.310 13.326 1.00 92.25 96 VAL A C 1
ATOM 708 O O . VAL A 1 96 ? -1.681 -1.768 13.972 1.00 92.25 96 VAL A O 1
ATOM 711 N N . LEU A 1 97 ? -0.862 -3.569 12.886 1.00 90.31 97 LEU A N 1
ATOM 712 C CA . LEU A 1 97 ? -2.049 -4.393 13.084 1.00 90.31 97 LEU A CA 1
ATOM 713 C C . LEU A 1 97 ? -2.266 -4.715 14.572 1.00 90.31 97 LEU A C 1
ATOM 715 O O . LEU A 1 97 ? -3.378 -4.574 15.076 1.00 90.31 97 LEU A O 1
ATOM 719 N N . SER A 1 98 ? -1.192 -5.051 15.295 1.00 90.38 98 SER A N 1
ATOM 720 C CA . SER A 1 98 ? -1.244 -5.320 16.739 1.00 90.38 98 SER A CA 1
ATOM 721 C C . SER A 1 98 ? -1.675 -4.081 17.534 1.00 90.38 98 SER A C 1
ATOM 723 O O . SER A 1 98 ? -2.595 -4.152 18.350 1.00 90.38 98 SER A O 1
ATOM 725 N N . ALA A 1 99 ? -1.098 -2.912 17.233 1.00 91.00 99 ALA A N 1
ATOM 726 C CA . ALA A 1 99 ? -1.464 -1.651 17.875 1.00 91.00 99 ALA A CA 1
ATOM 727 C C . ALA A 1 99 ? -2.937 -1.281 17.629 1.00 91.00 99 ALA A C 1
ATOM 729 O O . ALA A 1 99 ? -3.634 -0.860 18.555 1.00 91.00 99 ALA A O 1
ATOM 730 N N . ALA A 1 100 ? -3.437 -1.472 16.406 1.00 90.69 100 ALA A N 1
ATOM 731 C CA . ALA A 1 100 ? -4.836 -1.215 16.075 1.00 90.69 100 ALA A CA 1
ATOM 732 C C . ALA A 1 100 ? -5.799 -2.138 16.839 1.00 90.69 100 ALA A C 1
ATOM 734 O O . ALA A 1 100 ? -6.797 -1.663 17.390 1.00 90.69 100 ALA A O 1
ATOM 735 N N . VAL A 1 101 ? -5.485 -3.436 16.913 1.00 91.50 101 VAL A N 1
ATOM 736 C CA . VAL A 1 101 ? -6.276 -4.425 17.662 1.00 91.50 101 VAL A CA 1
ATOM 737 C C . VAL A 1 101 ? -6.268 -4.103 19.157 1.00 91.50 101 VAL A C 1
ATOM 739 O O . VAL A 1 101 ? -7.331 -4.046 19.778 1.00 91.50 101 VAL A O 1
ATOM 742 N N . LEU A 1 102 ? -5.099 -3.798 19.726 1.00 91.56 102 LEU A N 1
ATOM 743 C CA . LEU A 1 102 ? -4.950 -3.453 21.140 1.00 91.56 102 LEU A CA 1
ATOM 744 C C . LEU A 1 102 ? -5.748 -2.194 21.512 1.00 91.56 102 LEU A C 1
ATOM 746 O O . LEU A 1 102 ? -6.436 -2.168 22.534 1.00 91.56 102 LEU A O 1
ATOM 750 N N . VAL A 1 103 ? -5.705 -1.153 20.674 1.00 91.31 103 VAL A N 1
ATOM 751 C CA . VAL A 1 103 ? -6.480 0.080 20.893 1.00 91.31 103 VAL A CA 1
ATOM 7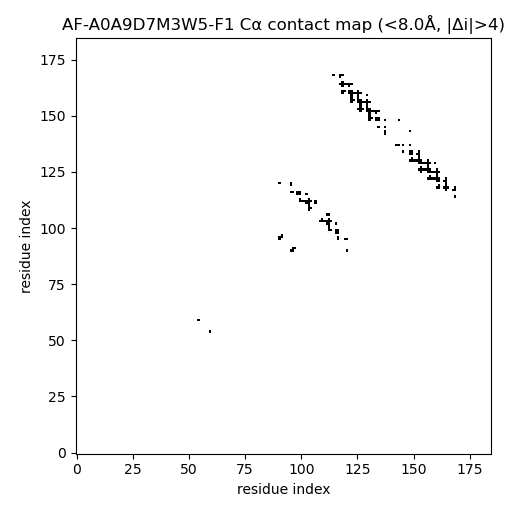52 C C . VAL A 1 103 ? -7.981 -0.165 20.732 1.00 91.31 103 VAL A C 1
ATOM 754 O O . VAL A 1 103 ? -8.769 0.384 21.507 1.00 91.31 103 VAL A O 1
ATOM 757 N N . GLY A 1 104 ? -8.383 -1.007 19.776 1.00 89.62 104 GLY A N 1
ATOM 758 C CA . GLY A 1 104 ? -9.777 -1.414 19.595 1.00 89.62 104 GLY A CA 1
ATOM 759 C C . GLY A 1 104 ? -10.341 -2.129 20.825 1.00 89.62 104 GLY A C 1
ATOM 760 O O . GLY A 1 104 ? -11.424 -1.774 21.299 1.00 89.62 104 GLY A O 1
ATOM 761 N N . LEU A 1 105 ? -9.570 -3.063 21.392 1.00 91.31 105 LEU A N 1
ATOM 762 C CA . LEU A 1 105 ? -9.910 -3.784 22.623 1.00 91.31 105 LEU A CA 1
ATOM 763 C C . LEU A 1 105 ? -9.957 -2.853 23.842 1.00 91.31 105 LEU A C 1
ATOM 765 O O . LEU A 1 105 ? -10.933 -2.875 24.588 1.00 91.31 105 LEU A O 1
ATOM 769 N N . ASN A 1 106 ? -8.958 -1.981 24.016 1.00 93.50 106 ASN A N 1
ATOM 770 C CA . ASN A 1 106 ? -8.894 -1.043 25.145 1.00 93.50 106 ASN A CA 1
ATOM 771 C C . ASN A 1 106 ? -10.100 -0.086 25.165 1.00 93.50 106 ASN A C 1
ATOM 773 O O . ASN A 1 106 ? -10.718 0.140 26.204 1.00 93.50 106 ASN A O 1
ATOM 777 N N . LYS A 1 107 ? -10.489 0.435 23.997 1.00 89.12 107 LYS A N 1
ATOM 778 C CA . LYS A 1 107 ? -11.637 1.341 23.854 1.00 89.12 107 LYS A CA 1
ATOM 779 C C . LYS A 1 107 ? -12.987 0.618 23.762 1.00 89.12 107 LYS A C 1
ATOM 781 O O . LYS A 1 107 ? -13.998 1.306 23.631 1.00 89.12 107 LYS A O 1
ATOM 786 N N . LYS A 1 108 ? -13.015 -0.724 23.798 1.00 89.62 108 LYS A N 1
ATOM 787 C CA . LYS A 1 108 ? -14.206 -1.567 23.557 1.00 89.62 108 LYS A CA 1
ATOM 788 C C . LYS A 1 108 ? -14.985 -1.155 22.298 1.00 89.62 108 LYS A C 1
ATOM 790 O O . LYS A 1 108 ? -16.211 -1.205 22.265 1.00 89.62 108 LYS A O 1
ATOM 795 N N . SER A 1 109 ? -14.279 -0.687 21.268 1.00 84.62 109 SER A N 1
ATOM 796 C CA . SER A 1 109 ? -14.892 -0.149 20.054 1.00 84.62 109 SER A CA 1
ATOM 797 C C . SER A 1 109 ? -14.032 -0.446 18.833 1.00 84.62 109 SER A C 1
ATOM 799 O O . SER A 1 109 ? -12.914 0.059 18.700 1.00 84.62 109 SER A O 1
ATOM 801 N N . TYR A 1 110 ? -14.599 -1.211 17.899 1.00 86.88 110 TYR A N 1
ATOM 802 C CA . TYR A 1 110 ? -13.984 -1.512 16.603 1.00 86.88 110 TYR A CA 1
ATOM 803 C C . TYR A 1 110 ? -13.650 -0.241 15.814 1.00 86.88 110 TYR A C 1
ATOM 805 O O . TYR A 1 110 ? -12.589 -0.138 15.203 1.00 86.88 110 TYR A O 1
ATOM 813 N N . THR A 1 111 ? -14.503 0.779 15.916 1.00 88.19 111 THR A N 1
ATOM 814 C CA . THR A 1 111 ? -14.332 2.089 15.278 1.00 88.19 111 THR A CA 1
ATOM 815 C C . THR A 1 111 ? -13.039 2.785 15.716 1.00 88.19 111 THR A C 1
ATOM 817 O O . THR A 1 111 ? -12.354 3.404 14.901 1.00 88.19 111 THR A O 1
ATOM 820 N N . ALA A 1 112 ? -12.668 2.671 16.996 1.00 86.50 112 ALA A N 1
ATOM 821 C CA . ALA A 1 112 ? -11.444 3.275 17.521 1.00 86.50 112 ALA A CA 1
ATOM 822 C C . ALA A 1 112 ? -10.180 2.536 17.047 1.00 86.50 112 ALA A C 1
ATOM 824 O O . ALA A 1 112 ? -9.189 3.184 16.695 1.00 86.50 112 ALA A O 1
ATOM 825 N N . GLY A 1 113 ? -10.225 1.200 16.991 1.00 87.50 113 GLY A N 1
ATOM 826 C CA . GLY A 1 113 ? -9.136 0.386 16.443 1.00 87.50 113 GLY A CA 1
ATOM 827 C C . GLY A 1 113 ? -8.907 0.673 14.960 1.00 87.50 113 GLY A C 1
ATOM 828 O O . GLY A 1 113 ? -7.786 0.962 14.549 1.00 87.50 113 GLY A O 1
ATOM 829 N N . PHE A 1 114 ? -9.984 0.730 14.175 1.00 89.88 114 PHE A N 1
ATOM 830 C CA . PHE A 1 114 ? -9.920 1.012 12.741 1.00 89.88 114 PHE A CA 1
ATOM 831 C C . PHE A 1 114 ? -9.421 2.430 12.422 1.00 89.88 114 PHE A C 1
ATOM 833 O O . PHE A 1 114 ? -8.587 2.610 11.536 1.00 89.88 114 PHE A O 1
ATOM 840 N N . LYS A 1 115 ? -9.833 3.443 13.200 1.00 91.75 115 LYS A N 1
ATOM 841 C CA . LYS A 1 115 ? -9.251 4.793 13.105 1.00 91.75 115 LYS A CA 1
ATOM 842 C C . LYS A 1 115 ? -7.732 4.759 13.282 1.00 91.75 115 LYS A C 1
ATOM 844 O O . LYS A 1 115 ? -7.000 5.419 12.550 1.00 91.75 115 LYS A O 1
ATOM 849 N N . THR A 1 116 ? -7.273 4.009 14.278 1.00 91.38 116 THR A N 1
ATOM 850 C CA . THR A 1 116 ? -5.851 3.913 14.620 1.00 91.38 116 THR A CA 1
ATOM 851 C C . THR A 1 116 ? -5.082 3.168 13.530 1.00 91.38 116 THR A C 1
ATOM 853 O O . THR A 1 116 ? -4.016 3.629 13.133 1.00 91.38 116 THR A O 1
ATOM 856 N N . PHE A 1 117 ? -5.669 2.105 12.969 1.00 92.62 117 PHE A N 1
ATOM 857 C CA . PHE A 1 117 ? -5.146 1.380 11.809 1.00 92.62 117 PHE A CA 1
ATOM 858 C C . PHE A 1 117 ? -4.933 2.289 10.594 1.00 92.62 117 PHE A C 1
ATOM 860 O O . PHE A 1 117 ? -3.837 2.308 10.047 1.00 92.62 117 PHE A O 1
ATOM 867 N N . ILE A 1 118 ? -5.940 3.082 10.207 1.00 91.88 118 ILE A N 1
ATOM 868 C CA . ILE A 1 118 ? -5.832 3.994 9.056 1.00 91.88 118 ILE A CA 1
ATOM 869 C C . ILE A 1 118 ? -4.732 5.029 9.280 1.00 91.88 118 ILE A C 1
ATOM 871 O O . ILE A 1 118 ? -3.919 5.262 8.393 1.00 91.88 118 ILE A O 1
ATOM 875 N N . ILE A 1 119 ? -4.681 5.649 10.462 1.00 92.69 119 ILE A N 1
ATOM 876 C CA . ILE A 1 119 ? -3.690 6.695 10.740 1.00 92.69 119 ILE A CA 1
ATOM 877 C C . ILE A 1 119 ? -2.269 6.117 10.724 1.00 92.69 119 ILE A C 1
ATOM 879 O O . ILE A 1 119 ? -1.397 6.694 10.082 1.00 92.69 119 ILE A O 1
ATOM 883 N N . LEU A 1 120 ? -2.033 4.982 11.390 1.00 91.69 120 LEU A N 1
ATOM 884 C CA . LEU A 1 120 ? -0.720 4.325 11.405 1.00 91.69 120 LEU A CA 1
ATOM 885 C C . LEU A 1 120 ? -0.332 3.787 10.023 1.00 91.69 120 LEU A C 1
ATOM 887 O O . LEU A 1 120 ? 0.808 3.962 9.602 1.00 91.69 120 LEU A O 1
ATOM 891 N N . GLY A 1 121 ? -1.274 3.177 9.301 1.00 90.62 121 GLY A N 1
ATOM 892 C CA . GLY A 1 121 ? -1.053 2.667 7.950 1.00 90.62 121 GLY A CA 1
ATOM 893 C C . GLY A 1 121 ? -0.665 3.776 6.973 1.00 90.62 121 GLY A C 1
ATOM 894 O O . GLY A 1 121 ? 0.327 3.643 6.260 1.00 90.62 121 GLY A O 1
ATOM 895 N N . SER A 1 122 ? -1.374 4.908 6.999 1.00 92.25 122 SER A N 1
ATOM 896 C CA . SER A 1 122 ? -1.041 6.078 6.175 1.00 92.25 122 SER A CA 1
ATOM 897 C C . SER A 1 122 ? 0.293 6.716 6.554 1.00 92.25 122 SER A C 1
ATOM 899 O O . SER A 1 122 ? 0.949 7.302 5.701 1.00 92.25 122 SER A O 1
ATOM 901 N N . LEU A 1 123 ? 0.714 6.602 7.812 1.00 93.31 123 LEU A N 1
ATOM 902 C CA . LEU A 1 123 ? 1.987 7.134 8.290 1.00 93.31 123 LEU A CA 1
ATOM 903 C C . LEU A 1 123 ? 3.159 6.283 7.782 1.00 93.31 123 LEU A C 1
ATOM 905 O O . LEU A 1 123 ? 4.113 6.827 7.233 1.00 93.31 123 LEU A O 1
ATOM 909 N N . VAL A 1 124 ? 3.039 4.954 7.863 1.00 91.75 124 VAL A N 1
ATOM 910 C CA . VAL A 1 124 ? 3.996 4.017 7.255 1.00 91.75 124 VAL A CA 1
ATOM 911 C C . VAL A 1 124 ? 4.052 4.215 5.741 1.00 91.75 124 VAL A C 1
ATOM 913 O O . VAL A 1 124 ? 5.126 4.442 5.192 1.00 91.75 124 VAL A O 1
ATOM 916 N N . GLY A 1 125 ? 2.899 4.190 5.067 1.00 90.25 125 GLY A N 1
ATOM 917 C CA . GLY A 1 125 ? 2.826 4.403 3.621 1.00 90.25 125 GLY A CA 1
ATOM 918 C C . GLY A 1 125 ? 3.373 5.769 3.202 1.00 90.25 125 GLY A C 1
ATOM 919 O O . GLY A 1 125 ? 4.071 5.866 2.197 1.00 90.25 125 GLY A O 1
ATOM 920 N N . GLY A 1 126 ? 3.122 6.806 4.005 1.00 92.06 126 GLY A N 1
ATOM 921 C CA . GLY A 1 126 ? 3.626 8.160 3.795 1.00 92.06 126 GLY A CA 1
ATOM 922 C C . GLY A 1 126 ? 5.146 8.251 3.860 1.00 92.06 126 GLY A C 1
ATOM 923 O O . GLY A 1 126 ? 5.730 8.922 3.015 1.00 92.06 126 GLY A O 1
ATOM 924 N N . ILE A 1 127 ? 5.800 7.539 4.786 1.00 92.19 127 ILE A N 1
ATOM 925 C CA . ILE A 1 127 ? 7.269 7.445 4.822 1.00 92.19 127 ILE A CA 1
ATOM 926 C C . ILE A 1 127 ? 7.780 6.835 3.517 1.00 92.19 127 ILE A C 1
ATOM 928 O O . ILE A 1 127 ? 8.587 7.459 2.837 1.00 92.19 127 ILE A O 1
ATOM 932 N N . PHE A 1 128 ? 7.273 5.660 3.125 1.00 91.12 128 PHE A N 1
ATOM 933 C CA . PHE A 1 128 ? 7.735 4.977 1.912 1.00 91.12 128 PHE A CA 1
ATOM 934 C C . PHE A 1 128 ? 7.519 5.821 0.648 1.00 91.12 128 PHE A C 1
ATOM 936 O O . PHE A 1 128 ? 8.446 5.973 -0.147 1.00 91.12 128 PHE A O 1
ATOM 943 N N . LEU A 1 129 ? 6.331 6.416 0.475 1.00 91.88 129 LEU A N 1
ATOM 944 C CA . LEU A 1 129 ? 6.043 7.295 -0.664 1.00 91.88 129 LEU A CA 1
ATOM 945 C C . LEU A 1 129 ? 6.867 8.587 -0.623 1.00 91.88 129 LEU A C 1
ATOM 947 O O . LEU A 1 129 ? 7.314 9.048 -1.670 1.00 91.88 129 LEU A O 1
ATOM 951 N N . GLY A 1 130 ? 7.076 9.171 0.557 1.00 91.62 130 GLY A N 1
ATOM 952 C CA . GLY A 1 130 ? 7.853 10.397 0.731 1.00 91.62 130 GLY A CA 1
ATOM 953 C C . GLY A 1 130 ? 9.327 10.192 0.407 1.00 91.62 130 GLY A C 1
ATOM 954 O O . GLY A 1 130 ? 9.885 10.941 -0.394 1.00 91.62 130 GLY A O 1
ATOM 955 N N . SER A 1 131 ? 9.942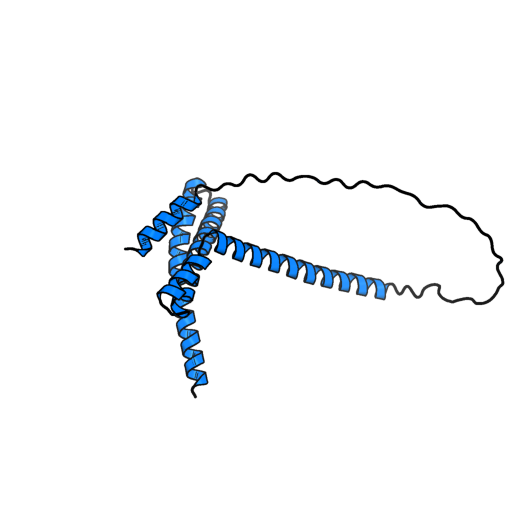 9.139 0.953 1.00 89.81 131 SER A N 1
ATOM 956 C CA . SER A 1 131 ? 11.330 8.769 0.664 1.00 89.81 131 SER A CA 1
ATOM 957 C C . SER A 1 131 ? 11.518 8.400 -0.810 1.00 89.81 131 SER A C 1
ATOM 959 O O . SER A 1 131 ? 12.451 8.892 -1.442 1.00 89.81 131 SER A O 1
ATOM 961 N N . ALA A 1 132 ? 10.619 7.592 -1.388 1.00 90.31 132 ALA A N 1
ATOM 962 C CA . ALA A 1 132 ? 10.682 7.224 -2.804 1.00 90.31 132 ALA A CA 1
ATOM 963 C C . ALA A 1 132 ? 10.481 8.440 -3.723 1.00 90.31 132 ALA A C 1
ATOM 965 O O . ALA A 1 132 ? 11.230 8.622 -4.681 1.00 90.31 132 ALA A O 1
ATOM 966 N N . GLY A 1 133 ? 9.515 9.306 -3.409 1.00 89.12 133 GLY A N 1
ATOM 967 C CA . GLY A 1 133 ? 9.247 10.529 -4.161 1.00 89.12 133 GLY A CA 1
ATOM 968 C C . GLY A 1 133 ? 10.445 11.473 -4.153 1.00 89.12 133 GLY A C 1
ATOM 969 O O . GLY A 1 133 ? 10.911 11.883 -5.214 1.00 89.12 133 GLY A O 1
ATOM 970 N N . PHE A 1 134 ? 11.009 11.758 -2.978 1.00 89.19 134 PHE A N 1
ATOM 971 C CA . PHE A 1 134 ? 12.200 12.603 -2.871 1.00 89.19 134 PHE A CA 1
ATOM 972 C C . PHE A 1 134 ? 13.430 11.983 -3.532 1.00 89.19 134 PHE A C 1
ATOM 974 O O . PHE A 1 134 ? 14.229 12.710 -4.119 1.00 89.19 134 PHE A O 1
ATOM 981 N N . TRP A 1 135 ? 13.574 10.657 -3.497 1.00 88.69 135 TRP A N 1
ATOM 982 C CA . TRP A 1 135 ? 14.636 9.967 -4.225 1.00 88.69 135 TRP A CA 1
ATOM 983 C C . TRP A 1 135 ? 14.515 10.183 -5.742 1.00 88.69 135 TRP A C 1
ATOM 985 O O . TRP A 1 135 ? 15.501 10.541 -6.390 1.00 88.69 135 TRP A O 1
ATOM 995 N N . VAL A 1 136 ? 13.303 10.067 -6.302 1.00 89.38 136 VAL A N 1
ATOM 996 C CA . VAL A 1 136 ? 13.036 10.358 -7.723 1.00 89.38 136 VAL A CA 1
ATOM 997 C C . VAL A 1 136 ? 13.297 11.832 -8.047 1.00 89.38 136 VAL A C 1
ATOM 999 O O . VAL A 1 136 ? 13.988 12.125 -9.025 1.00 89.38 136 VAL A O 1
ATOM 1002 N N . LEU A 1 137 ? 12.812 12.763 -7.216 1.00 86.88 137 LEU A N 1
ATOM 1003 C CA . LEU A 1 137 ? 13.052 14.200 -7.398 1.00 86.88 137 LEU A CA 1
ATOM 1004 C C . LEU A 1 137 ? 14.549 14.531 -7.371 1.00 86.88 137 LEU A C 1
ATOM 1006 O O . LEU A 1 137 ? 15.026 15.297 -8.211 1.00 86.88 137 LEU A O 1
ATOM 1010 N N . ASN A 1 138 ? 15.306 13.923 -6.454 1.00 89.69 138 ASN A N 1
ATOM 1011 C CA . ASN A 1 138 ? 16.745 14.140 -6.359 1.00 89.69 138 ASN A CA 1
ATOM 1012 C C . ASN A 1 138 ? 17.480 13.653 -7.615 1.00 89.69 138 ASN A C 1
ATOM 1014 O O . ASN A 1 138 ? 18.424 14.293 -8.075 1.00 89.69 138 ASN A O 1
ATOM 1018 N N . LYS A 1 139 ? 17.010 12.559 -8.224 1.00 86.81 139 LYS A N 1
ATOM 1019 C CA . LYS A 1 139 ? 17.575 12.010 -9.464 1.00 86.81 139 LYS A CA 1
ATOM 1020 C C . LYS A 1 139 ? 17.389 12.950 -10.663 1.00 86.81 139 LYS A C 1
ATOM 1022 O O . LYS A 1 139 ? 18.226 12.940 -11.563 1.00 86.81 139 LYS A O 1
ATOM 1027 N N . ILE A 1 140 ? 16.322 13.753 -10.666 1.00 90.69 140 ILE A N 1
ATOM 1028 C CA . ILE A 1 140 ? 16.010 14.724 -11.727 1.00 90.69 140 ILE A CA 1
ATOM 1029 C C . ILE A 1 140 ? 16.767 16.036 -11.505 1.00 90.69 140 ILE A C 1
ATOM 1031 O O . ILE A 1 140 ? 17.414 16.533 -12.422 1.00 90.69 140 ILE A O 1
ATOM 1035 N N . MET A 1 141 ? 16.707 16.589 -10.291 1.00 84.69 141 MET A N 1
ATOM 1036 C CA . MET A 1 141 ? 17.211 17.938 -10.015 1.00 84.69 141 MET A CA 1
ATOM 1037 C C . MET A 1 141 ? 18.689 17.977 -9.604 1.00 84.69 141 MET A C 1
ATOM 1039 O O . MET A 1 141 ? 19.321 19.018 -9.743 1.00 84.69 141 MET A O 1
ATOM 1043 N N . LYS A 1 142 ? 19.261 16.872 -9.094 1.00 82.62 142 LYS A N 1
ATOM 1044 C CA . LYS A 1 142 ? 20.634 16.792 -8.541 1.00 82.62 142 LYS A CA 1
ATOM 1045 C C . LYS A 1 142 ? 20.987 17.895 -7.530 1.00 82.62 142 LYS A C 1
ATOM 1047 O O . LYS A 1 142 ? 22.161 18.179 -7.315 1.00 82.62 142 LYS A O 1
ATOM 1052 N N . TRP A 1 143 ? 19.995 18.539 -6.920 1.00 73.06 143 TRP A N 1
ATOM 1053 C CA . TRP A 1 143 ? 20.245 19.699 -6.070 1.00 73.06 143 TRP A CA 1
ATOM 1054 C C . TRP A 1 143 ? 20.937 19.316 -4.755 1.00 73.06 143 TRP A C 1
ATOM 1056 O O . TRP A 1 143 ? 21.638 20.154 -4.194 1.00 73.06 143 TRP A O 1
ATOM 1066 N N . TRP A 1 144 ? 20.710 18.107 -4.225 1.00 75.00 144 TRP A N 1
ATOM 1067 C CA . TRP A 1 144 ? 21.095 17.726 -2.860 1.00 75.00 144 TRP A CA 1
ATOM 1068 C C . TRP A 1 144 ? 21.800 16.357 -2.804 1.00 75.00 144 TRP A C 1
ATOM 1070 O O . TRP A 1 144 ? 21.629 15.492 -3.667 1.00 75.00 144 TRP A O 1
ATOM 1080 N N . THR A 1 145 ? 22.585 16.141 -1.745 1.00 82.50 145 THR A N 1
ATOM 1081 C CA . THR A 1 145 ? 23.191 14.840 -1.425 1.00 82.50 145 THR A CA 1
ATOM 1082 C C . THR A 1 145 ? 22.105 13.795 -1.144 1.00 82.50 145 THR A C 1
ATOM 1084 O O . THR A 1 145 ? 21.074 14.090 -0.541 1.00 82.50 145 THR A O 1
ATOM 1087 N N . THR A 1 146 ? 22.322 12.547 -1.564 1.00 84.31 146 THR A N 1
ATOM 1088 C CA . THR A 1 146 ? 21.318 11.469 -1.480 1.00 84.31 146 THR A CA 1
ATOM 1089 C C . THR A 1 146 ? 20.795 11.243 -0.058 1.00 84.31 146 THR A C 1
ATOM 1091 O O . THR A 1 146 ? 19.603 11.004 0.127 1.00 84.31 146 THR A O 1
ATOM 1094 N N . GLU A 1 147 ? 21.660 11.374 0.950 1.00 85.69 147 GLU A N 1
ATOM 1095 C CA . GLU A 1 147 ? 21.297 11.214 2.363 1.00 85.69 147 GLU A CA 1
ATOM 1096 C C . GLU A 1 147 ? 20.311 12.286 2.842 1.00 85.69 147 GLU A C 1
ATOM 1098 O O . GLU A 1 147 ? 19.294 11.966 3.461 1.00 85.69 147 GLU A O 1
ATOM 1103 N N . THR A 1 148 ? 20.555 13.559 2.511 1.00 86.12 148 THR A N 1
ATOM 1104 C CA . THR A 1 148 ? 19.672 14.662 2.918 1.00 86.12 148 THR A CA 1
ATOM 1105 C C . THR A 1 148 ? 18.341 14.624 2.167 1.00 86.12 148 THR A C 1
ATOM 1107 O O . THR A 1 148 ? 17.305 14.969 2.742 1.00 86.12 148 THR A O 1
ATOM 1110 N N . ALA A 1 149 ? 18.328 14.134 0.924 1.00 86.31 149 ALA A N 1
ATOM 1111 C CA . ALA A 1 149 ? 17.101 13.900 0.160 1.00 86.31 149 ALA A CA 1
ATOM 1112 C C . ALA A 1 149 ? 16.229 12.788 0.774 1.00 86.31 149 ALA A C 1
ATOM 1114 O O . ALA A 1 149 ? 15.022 12.963 0.924 1.00 86.31 149 ALA A O 1
ATOM 1115 N N . LEU A 1 150 ? 16.828 11.668 1.189 1.00 86.62 150 LEU A N 1
ATOM 1116 C CA . LEU A 1 150 ? 16.105 10.582 1.862 1.00 86.62 150 LEU A CA 1
ATOM 1117 C C . LEU A 1 150 ? 15.519 11.034 3.203 1.00 86.62 150 LEU A C 1
ATOM 1119 O O . LEU A 1 150 ? 14.357 10.754 3.492 1.00 86.62 150 LEU A O 1
ATOM 1123 N N . LEU A 1 151 ? 16.298 11.767 4.003 1.00 89.81 151 LEU A N 1
ATOM 1124 C CA . LEU A 1 151 ? 15.874 12.204 5.332 1.00 89.81 151 LEU A CA 1
ATOM 1125 C C . LEU A 1 151 ? 14.753 13.253 5.262 1.00 89.81 151 LEU A C 1
ATOM 1127 O O . LEU A 1 151 ? 13.748 13.138 5.966 1.00 89.81 151 LEU A O 1
ATOM 1131 N N . SER A 1 152 ? 14.886 14.238 4.367 1.00 90.19 152 SER A N 1
ATOM 1132 C CA . SER A 1 152 ? 13.830 15.227 4.107 1.00 90.19 152 SER A CA 1
ATOM 1133 C C . SER A 1 152 ? 12.574 14.581 3.515 1.00 90.19 152 SER A C 1
ATOM 1135 O O . SER A 1 152 ? 11.468 14.910 3.945 1.00 90.19 152 SER A O 1
ATOM 1137 N N . GLY A 1 153 ? 12.736 13.595 2.626 1.00 90.62 153 GLY A N 1
ATOM 1138 C CA . GLY A 1 153 ? 11.647 12.782 2.088 1.00 90.62 153 GLY A CA 1
ATOM 1139 C C . GLY A 1 153 ? 10.872 12.023 3.159 1.00 90.62 153 GLY A C 1
ATOM 1140 O O . GLY A 1 153 ? 9.644 12.055 3.160 1.00 90.62 153 GLY A O 1
ATOM 1141 N N . SER A 1 154 ? 11.564 11.405 4.117 1.00 91.31 154 SER A N 1
ATOM 1142 C CA . SER A 1 154 ? 10.927 10.700 5.236 1.00 91.31 154 SER A CA 1
ATOM 1143 C C . SER A 1 154 ? 10.143 11.646 6.150 1.00 91.31 154 SER A C 1
ATOM 1145 O O . SER A 1 154 ? 9.029 11.321 6.558 1.00 91.31 154 SER A O 1
ATOM 1147 N N . ILE A 1 155 ? 10.683 12.833 6.457 1.00 92.88 155 ILE A N 1
ATOM 1148 C CA . ILE A 1 155 ? 10.007 13.834 7.304 1.00 92.88 155 ILE A CA 1
ATOM 1149 C C . ILE A 1 155 ? 8.778 14.408 6.588 1.00 92.88 155 ILE A C 1
ATOM 1151 O O . ILE A 1 155 ? 7.692 14.469 7.168 1.00 92.88 155 ILE A O 1
ATOM 1155 N N . ALA A 1 156 ? 8.928 14.795 5.320 1.00 93.50 156 ALA A N 1
ATOM 1156 C CA . ALA A 1 156 ? 7.815 15.276 4.507 1.00 93.50 156 ALA A CA 1
ATOM 1157 C C . ALA A 1 156 ? 6.742 14.186 4.342 1.00 93.50 156 ALA A C 1
ATOM 1159 O O . ALA A 1 156 ? 5.551 14.457 4.496 1.00 93.50 156 ALA A O 1
ATOM 1160 N N . GLY A 1 157 ? 7.173 12.944 4.113 1.00 93.56 157 GLY A N 1
ATOM 1161 C CA . GLY A 1 157 ? 6.325 11.761 4.018 1.00 93.56 157 GLY A CA 1
ATOM 1162 C C . GLY A 1 157 ? 5.548 11.464 5.298 1.00 93.56 157 GLY A C 1
ATOM 1163 O O . GLY A 1 157 ? 4.354 11.184 5.236 1.00 93.56 157 GLY A O 1
ATOM 1164 N N . LEU A 1 158 ? 6.180 11.602 6.468 1.00 93.44 158 LEU A N 1
ATOM 1165 C CA . LEU A 1 158 ? 5.519 11.486 7.773 1.00 93.44 158 LEU A CA 1
ATOM 1166 C C . LEU A 1 158 ? 4.393 12.506 7.937 1.00 93.44 158 LEU A C 1
ATOM 1168 O O . LEU A 1 158 ? 3.278 12.150 8.326 1.00 93.44 158 LEU A O 1
ATOM 1172 N N . ILE A 1 159 ? 4.682 13.774 7.640 1.00 94.00 159 ILE A N 1
ATOM 1173 C CA . ILE A 1 159 ? 3.720 14.873 7.777 1.00 94.00 159 ILE A CA 1
ATOM 1174 C C . ILE A 1 159 ? 2.553 14.667 6.805 1.00 94.00 159 ILE A C 1
ATOM 1176 O O . ILE A 1 159 ? 1.390 14.721 7.213 1.00 94.00 159 ILE A O 1
ATOM 1180 N N . ALA A 1 160 ? 2.856 14.366 5.540 1.00 93.25 160 ALA A N 1
ATOM 1181 C CA . ALA A 1 160 ? 1.859 14.094 4.513 1.00 93.25 160 ALA A CA 1
ATOM 1182 C C . ALA A 1 160 ? 1.010 12.859 4.854 1.00 93.25 160 ALA A C 1
ATOM 1184 O O . ALA A 1 160 ? -0.216 12.915 4.772 1.00 93.25 160 ALA A O 1
ATOM 1185 N N . GLY A 1 161 ? 1.637 11.770 5.304 1.00 92.81 161 GLY A N 1
ATOM 1186 C CA . GLY A 1 161 ? 0.966 10.537 5.712 1.00 92.81 161 GLY A CA 1
ATOM 1187 C C . GLY A 1 161 ? 0.029 10.738 6.902 1.00 92.81 161 GLY A C 1
ATOM 1188 O O . GLY A 1 161 ? -1.095 10.233 6.901 1.00 92.81 161 GLY A O 1
ATOM 1189 N N . LEU A 1 162 ? 0.435 11.544 7.888 1.00 93.31 162 LEU A N 1
ATOM 1190 C CA . LEU A 1 162 ? -0.404 11.892 9.036 1.00 93.31 162 LEU A CA 1
ATOM 1191 C C . LEU A 1 162 ? -1.628 12.726 8.620 1.00 93.31 162 LEU A C 1
ATOM 1193 O O . LEU A 1 162 ? -2.755 12.408 9.014 1.00 93.31 162 LEU A O 1
ATOM 1197 N N . LEU A 1 163 ? -1.420 13.766 7.802 1.00 93.25 163 LEU A N 1
ATOM 1198 C CA . LEU A 1 163 ? -2.492 14.597 7.234 1.00 93.25 163 LEU A CA 1
ATOM 1199 C C . LEU A 1 163 ? -3.472 13.754 6.410 1.00 93.25 163 LEU A C 1
ATOM 1201 O O . LEU A 1 163 ? -4.693 13.870 6.569 1.00 93.25 163 LEU A O 1
ATOM 1205 N N . PHE A 1 164 ? -2.945 12.865 5.572 1.00 93.75 164 PHE A N 1
ATOM 1206 C CA . PHE A 1 164 ? -3.738 11.976 4.734 1.00 93.75 164 PHE A CA 1
ATOM 1207 C C . PHE A 1 164 ? -4.534 10.958 5.559 1.00 93.75 164 PHE A C 1
ATOM 1209 O O . PHE A 1 164 ? -5.717 10.740 5.294 1.00 93.75 164 PHE A O 1
ATOM 1216 N N . GLY A 1 165 ? -3.935 10.377 6.602 1.00 91.81 165 GLY A N 1
ATOM 1217 C CA . GLY A 1 165 ? -4.621 9.468 7.523 1.00 91.81 165 GLY A CA 1
ATOM 1218 C C . GLY A 1 165 ? -5.774 10.145 8.267 1.00 91.81 165 GLY A C 1
ATOM 1219 O O . GLY A 1 165 ? -6.868 9.583 8.369 1.00 91.81 165 GLY A O 1
ATOM 1220 N N . TYR A 1 166 ? -5.571 11.382 8.731 1.00 92.12 166 TYR A N 1
ATOM 1221 C CA . TYR A 1 166 ? -6.628 12.157 9.385 1.00 92.12 166 TYR A CA 1
ATOM 1222 C C . TYR A 1 166 ? -7.765 12.511 8.416 1.00 92.12 166 TYR A C 1
ATOM 1224 O O . TYR A 1 166 ? -8.943 12.355 8.748 1.00 92.12 166 TYR A O 1
ATOM 1232 N N . THR A 1 167 ? -7.413 12.931 7.198 1.00 92.75 167 THR A N 1
ATOM 1233 C CA . THR A 1 167 ? -8.382 13.258 6.141 1.00 92.75 167 THR A CA 1
ATOM 1234 C C . THR A 1 167 ? -9.181 12.026 5.720 1.00 92.75 167 THR A C 1
ATOM 1236 O O . THR A 1 167 ? -10.407 12.084 5.647 1.00 92.75 167 THR A O 1
ATOM 1239 N N . SER A 1 168 ? -8.520 10.880 5.536 1.00 92.12 168 SER A N 1
ATOM 1240 C CA . SER A 1 168 ? -9.175 9.608 5.209 1.00 92.12 168 SER A CA 1
ATOM 1241 C C . SER A 1 168 ? -10.189 9.208 6.277 1.00 92.12 168 SER A C 1
ATOM 1243 O O . SER A 1 168 ? -11.326 8.872 5.954 1.00 92.12 168 SER A O 1
ATOM 1245 N N . TRP A 1 169 ? -9.834 9.320 7.561 1.00 91.81 169 TRP A N 1
ATOM 1246 C CA . TRP A 1 169 ? -10.779 9.066 8.649 1.00 91.81 169 TRP A CA 1
ATOM 1247 C C . TRP A 1 169 ? -12.012 9.980 8.586 1.00 91.81 169 TRP A C 1
ATOM 1249 O O . TRP A 1 169 ? -13.141 9.522 8.780 1.00 91.81 169 TRP A O 1
ATOM 1259 N N . TYR A 1 170 ? -11.809 11.270 8.307 1.00 91.81 170 TYR A N 1
ATOM 1260 C CA . TYR A 1 170 ? -12.904 12.229 8.165 1.00 91.81 170 TYR A CA 1
ATOM 1261 C C . TYR A 1 170 ? -13.854 11.841 7.021 1.00 91.81 170 TYR A C 1
ATOM 1263 O O . TYR A 1 170 ? -15.072 11.812 7.220 1.00 91.81 170 TYR A O 1
ATOM 1271 N N . VAL A 1 171 ? -13.303 11.482 5.857 1.00 92.31 171 VAL A N 1
ATOM 1272 C CA . VAL A 1 171 ? -14.079 11.046 4.686 1.00 92.31 171 VAL A CA 1
ATOM 1273 C C . VAL A 1 171 ? -14.856 9.766 4.988 1.00 92.31 171 VAL A C 1
ATOM 1275 O O . VAL A 1 171 ? -16.063 9.725 4.753 1.00 92.31 171 VAL A O 1
ATOM 1278 N N . LEU A 1 172 ? -14.212 8.754 5.580 1.00 89.69 172 LEU A N 1
ATOM 1279 C CA . LEU A 1 172 ? -14.879 7.496 5.924 1.00 89.69 172 LEU A CA 1
ATOM 1280 C C . LEU A 1 172 ? -16.029 7.716 6.906 1.00 89.69 172 LEU A C 1
ATOM 1282 O O . LEU A 1 172 ? -17.125 7.205 6.689 1.00 89.69 172 LEU A O 1
ATOM 1286 N N . ARG A 1 173 ? -15.826 8.531 7.948 1.00 89.12 173 ARG A N 1
ATOM 1287 C CA . ARG A 1 173 ? -16.890 8.843 8.912 1.00 89.12 173 ARG A CA 1
ATOM 1288 C C . ARG A 1 173 ? -18.090 9.505 8.234 1.00 89.12 173 ARG A C 1
ATOM 1290 O O . ARG A 1 173 ? -19.232 9.205 8.585 1.00 89.12 173 ARG A O 1
ATOM 1297 N N . ARG A 1 174 ? -17.839 10.399 7.275 1.00 89.94 174 ARG A N 1
ATOM 1298 C C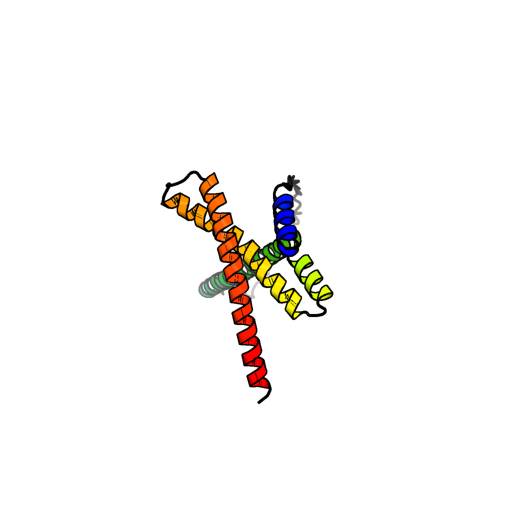A . ARG A 1 174 ? -18.895 11.082 6.522 1.00 89.94 174 ARG A CA 1
ATOM 1299 C C . ARG A 1 174 ? -19.646 10.119 5.604 1.00 89.94 174 ARG A C 1
ATOM 1301 O O . ARG A 1 174 ? -20.872 10.175 5.562 1.00 89.94 174 ARG A O 1
ATOM 1308 N N . LEU A 1 175 ? -18.933 9.207 4.946 1.00 89.69 175 LEU A N 1
ATOM 1309 C CA . LEU A 1 175 ? -19.528 8.190 4.082 1.00 89.69 175 LEU A CA 1
ATOM 1310 C C . LEU A 1 175 ? -20.405 7.213 4.877 1.00 89.69 175 LEU A C 1
ATOM 1312 O O . LEU A 1 175 ? -21.559 6.991 4.521 1.00 89.69 175 LEU A O 1
ATOM 1316 N N . THR A 1 176 ? -19.904 6.691 6.001 1.00 88.88 176 THR A N 1
ATOM 1317 C CA . THR A 1 176 ? -20.680 5.793 6.870 1.00 88.88 176 THR A CA 1
ATOM 1318 C C . THR A 1 176 ? -21.926 6.486 7.421 1.00 88.88 176 THR A C 1
ATOM 1320 O O . THR A 1 176 ? -23.002 5.893 7.423 1.00 88.88 176 THR A O 1
ATOM 1323 N N . GLY A 1 177 ? -21.814 7.752 7.843 1.00 87.62 177 GLY A N 1
ATOM 1324 C CA . GLY A 1 177 ? -22.964 8.530 8.312 1.00 87.62 177 GLY A CA 1
ATOM 1325 C C . GLY A 1 177 ? -24.028 8.736 7.230 1.00 87.62 177 GLY A C 1
ATOM 1326 O O . GLY A 1 177 ? -25.217 8.613 7.513 1.00 87.62 177 GLY A O 1
ATOM 1327 N N . TYR A 1 178 ? -23.605 8.988 5.989 1.00 90.19 178 TYR A N 1
ATOM 1328 C CA . TYR A 1 178 ? -24.514 9.139 4.853 1.00 90.19 178 TYR A CA 1
ATOM 1329 C C . TYR A 1 178 ? -25.278 7.843 4.547 1.00 90.19 178 TYR A C 1
ATOM 1331 O O . TYR A 1 178 ? -26.501 7.867 4.412 1.00 90.19 178 TYR A O 1
ATOM 1339 N N . ILE A 1 179 ? -24.577 6.704 4.511 1.00 88.94 179 ILE A N 1
ATOM 1340 C CA . ILE A 1 179 ? -25.186 5.387 4.264 1.00 88.94 179 ILE A CA 1
ATOM 1341 C C . ILE A 1 179 ? -26.187 5.040 5.373 1.00 88.94 179 ILE A C 1
ATOM 1343 O O . ILE A 1 179 ? -27.317 4.653 5.085 1.00 88.94 179 ILE A O 1
ATOM 1347 N N . MET A 1 180 ? -25.810 5.241 6.639 1.00 84.81 180 MET A N 1
ATOM 1348 C CA . MET A 1 180 ? -26.685 4.951 7.779 1.00 84.81 180 MET A CA 1
ATOM 1349 C C . MET A 1 180 ? -27.943 5.833 7.782 1.00 84.81 180 MET A C 1
ATOM 1351 O O . MET A 1 180 ? -29.024 5.367 8.132 1.00 84.81 180 MET A O 1
ATOM 1355 N N . GLY A 1 181 ? -27.814 7.101 7.375 1.00 85.75 181 GLY A N 1
ATOM 1356 C CA . GLY A 1 181 ? -28.950 8.013 7.227 1.00 85.75 181 GLY A CA 1
ATOM 1357 C C . GLY A 1 181 ? -29.910 7.582 6.118 1.00 85.75 181 GLY A C 1
ATOM 1358 O O . GLY A 1 181 ? -31.122 7.643 6.301 1.00 85.75 181 GLY A O 1
ATOM 1359 N N . LYS A 1 182 ? -29.375 7.081 4.999 1.00 84.44 182 LYS A N 1
ATOM 1360 C CA . LYS A 1 182 ? -30.163 6.571 3.868 1.00 84.44 182 LYS A CA 1
ATOM 1361 C C . LYS A 1 182 ? -30.869 5.243 4.153 1.00 84.44 182 LYS A C 1
ATOM 1363 O O . LYS A 1 182 ? -31.924 5.031 3.580 1.00 84.44 182 LYS A O 1
ATOM 1368 N N . LEU A 1 183 ? -30.317 4.378 5.009 1.00 84.12 183 LEU A N 1
ATOM 1369 C CA . LEU A 1 183 ? -30.938 3.091 5.369 1.00 84.12 183 LEU A CA 1
ATOM 1370 C C . LEU A 1 183 ? -32.066 3.202 6.403 1.00 84.12 183 LEU A C 1
ATOM 1372 O O . LEU A 1 183 ? -32.831 2.257 6.566 1.00 84.12 183 LEU A O 1
ATOM 1376 N N . LYS A 1 184 ? -32.131 4.305 7.156 1.00 69.12 184 LYS A N 1
ATOM 1377 C CA . LYS A 1 184 ? -33.132 4.496 8.217 1.00 69.12 184 LYS A CA 1
ATOM 1378 C C . LYS A 1 184 ? -34.416 5.188 7.728 1.00 69.12 184 LYS A C 1
ATOM 1380 O O . LYS A 1 184 ? -35.301 5.433 8.543 1.00 69.12 184 LYS A O 1
ATOM 1385 N N . THR A 1 185 ? -34.473 5.536 6.442 1.00 50.50 185 THR A N 1
ATOM 1386 C CA . THR A 1 185 ? -35.649 6.085 5.747 1.00 50.50 185 THR A CA 1
ATOM 1387 C C . THR A 1 185 ? -36.204 5.007 4.835 1.00 50.50 185 THR A C 1
ATOM 1389 O O . THR A 1 185 ? -37.440 4.874 4.781 1.00 50.50 185 THR A O 1
#

Solvent-accessible surface area (backbone atoms only — not comparable to full-atom values): 10804 Å² total; per-residue (Å²): 111,77,70,58,57,53,53,55,56,54,60,64,63,70,77,77,77,80,86,86,83,85,84,83,86,84,83,85,85,84,86,88,89,84,85,88,78,90,81,90,79,84,91,81,87,86,78,85,72,85,74,80,72,86,75,52,66,67,60,53,52,53,50,52,53,51,51,50,52,52,51,50,51,52,50,51,52,51,53,52,50,52,52,53,52,51,51,51,51,49,38,50,75,71,37,44,54,57,54,14,51,53,45,11,61,73,67,73,28,67,69,57,9,51,52,46,33,46,31,49,50,28,26,56,49,16,26,57,52,20,24,52,49,29,46,54,51,37,72,74,66,63,80,61,58,72,67,62,33,37,53,50,12,32,54,53,9,35,55,51,9,43,55,48,16,54,51,50,50,53,51,51,54,52,52,54,51,51,53,55,58,63,72,76,108

Radius of gyration: 30.15 Å; Cα contacts (8 Å, |Δi|>4): 105; chains: 1; bounding box: 59×77×72 Å